Protein AF-A0A956THS0-F1 (afdb_monomer_lite)

Structure (mmCIF, N/CA/C/O backbone):
data_AF-A0A956THS0-F1
#
_entry.id   AF-A0A956THS0-F1
#
loop_
_atom_site.group_PDB
_atom_site.id
_atom_site.type_symbol
_atom_site.label_atom_id
_atom_site.label_alt_id
_atom_site.label_comp_id
_atom_site.label_asym_id
_atom_site.label_entity_id
_atom_site.label_seq_id
_atom_site.pdbx_PDB_ins_code
_atom_site.Cartn_x
_atom_site.Cartn_y
_atom_site.Cartn_z
_atom_site.occupancy
_atom_site.B_iso_or_equiv
_atom_site.auth_seq_id
_atom_site.auth_comp_id
_atom_site.auth_asym_id
_atom_site.auth_atom_id
_atom_site.pdbx_PDB_model_num
ATOM 1 N N . MET A 1 1 ? -38.678 -2.124 29.553 1.00 53.03 1 MET A N 1
ATOM 2 C CA . MET A 1 1 ? -37.796 -3.167 30.125 1.00 53.03 1 MET A CA 1
ATOM 3 C C . MET A 1 1 ? -36.855 -3.812 29.093 1.00 53.03 1 MET A C 1
ATOM 5 O O . MET A 1 1 ? -36.252 -4.823 29.405 1.00 53.03 1 MET A O 1
ATOM 9 N N . THR A 1 2 ? -36.698 -3.293 27.867 1.00 60.59 2 THR A N 1
ATOM 10 C CA . THR A 1 2 ? -36.204 -4.141 26.756 1.00 60.59 2 THR A CA 1
ATOM 11 C C . THR A 1 2 ? -34.865 -3.748 26.123 1.00 60.59 2 THR A C 1
ATOM 13 O O . THR A 1 2 ? -34.366 -4.521 25.315 1.00 60.59 2 THR A O 1
ATOM 16 N N . LEU A 1 3 ? -34.236 -2.622 26.489 1.00 66.81 3 LEU A N 1
ATOM 17 C CA . LEU A 1 3 ? -32.937 -2.214 25.909 1.00 66.81 3 LEU A CA 1
ATOM 18 C C . LEU A 1 3 ? -31.812 -2.000 26.934 1.00 66.81 3 LEU A C 1
ATOM 20 O O . LEU A 1 3 ? -30.648 -2.023 26.550 1.00 66.81 3 LEU A O 1
ATOM 24 N N . GLU A 1 4 ? -32.118 -1.866 28.227 1.00 73.00 4 GLU A N 1
ATOM 25 C CA . GLU A 1 4 ? -31.088 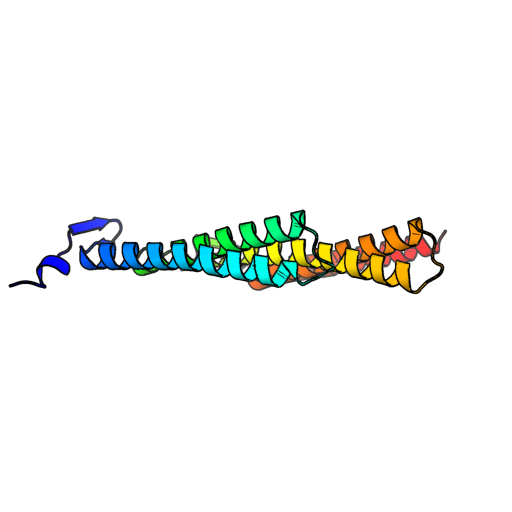-1.681 29.265 1.00 73.00 4 GLU A CA 1
ATOM 26 C C . GLU A 1 4 ? -30.170 -2.900 29.403 1.00 73.00 4 GLU A C 1
ATOM 28 O O . GLU A 1 4 ? -28.971 -2.740 29.604 1.00 73.00 4 GLU A O 1
ATOM 33 N N . PHE A 1 5 ? -30.697 -4.115 29.199 1.00 76.94 5 PHE A N 1
ATOM 34 C CA . PHE A 1 5 ? -29.898 -5.345 29.182 1.00 76.94 5 PHE A CA 1
ATOM 35 C C . PHE A 1 5 ? -28.764 -5.298 28.143 1.00 76.94 5 PHE A C 1
ATOM 37 O O . PHE A 1 5 ? -27.678 -5.804 28.398 1.00 76.94 5 PHE A O 1
ATOM 44 N N . LEU A 1 6 ? -28.975 -4.642 26.993 1.00 74.75 6 LEU A N 1
ATOM 45 C CA . LEU A 1 6 ? -27.965 -4.536 25.932 1.00 74.75 6 LEU A CA 1
ATOM 46 C C . LEU A 1 6 ? -26.797 -3.608 26.294 1.00 74.75 6 LEU A C 1
ATOM 48 O O . LEU A 1 6 ? -25.745 -3.692 25.662 1.00 74.75 6 LEU A O 1
ATOM 52 N N . GLN A 1 7 ? -26.975 -2.739 27.290 1.00 78.50 7 GLN A N 1
ATOM 53 C CA . GLN A 1 7 ? -25.941 -1.833 27.792 1.00 78.50 7 GLN A CA 1
ATOM 54 C C . GLN A 1 7 ? -25.286 -2.329 29.086 1.00 78.50 7 GLN A C 1
ATOM 56 O O . GLN A 1 7 ? -24.365 -1.683 29.579 1.00 78.50 7 GLN A O 1
ATOM 61 N N . GLN A 1 8 ? -25.719 -3.470 29.630 1.00 83.12 8 GLN A N 1
ATOM 62 C CA . GLN A 1 8 ? -25.083 -4.049 30.809 1.00 83.12 8 GLN A CA 1
ATOM 63 C C . GLN A 1 8 ? -23.661 -4.511 30.485 1.00 83.12 8 GLN A C 1
ATOM 65 O O . GLN A 1 8 ? -23.397 -5.088 29.429 1.00 83.12 8 GLN A O 1
ATOM 70 N N . GLU A 1 9 ? -22.736 -4.258 31.406 1.00 81.12 9 GLU A N 1
ATOM 71 C CA . GLU A 1 9 ? -21.365 -4.744 31.292 1.00 81.12 9 GLU A CA 1
ATOM 72 C C . GLU A 1 9 ? -21.353 -6.264 31.512 1.00 81.12 9 GLU A C 1
ATOM 74 O O . GLU A 1 9 ? -21.643 -6.742 32.606 1.00 81.12 9 GLU A O 1
ATOM 79 N N . LEU A 1 10 ? -21.031 -7.033 30.467 1.00 79.44 10 LEU A N 1
ATOM 80 C CA . LEU A 1 10 ? -20.908 -8.493 30.552 1.00 79.44 10 LEU A CA 1
ATOM 81 C C . LEU A 1 10 ? -19.550 -8.907 31.112 1.00 79.44 10 LEU A C 1
ATOM 83 O O . LEU A 1 10 ? -19.444 -9.835 31.909 1.00 79.44 10 LEU A O 1
ATOM 87 N N . LEU A 1 11 ? -18.494 -8.254 30.629 1.00 82.31 11 LEU A N 1
ATOM 88 C CA . LEU A 1 11 ? -17.114 -8.634 30.891 1.00 82.31 11 LEU A CA 1
ATOM 89 C C . LEU A 1 11 ? -16.246 -7.379 30.901 1.00 82.31 11 LEU A C 1
ATOM 91 O O . LEU A 1 11 ? -16.394 -6.514 30.040 1.00 82.31 11 LEU A O 1
ATOM 95 N N . LYS A 1 12 ? -15.309 -7.293 31.845 1.00 80.25 12 LYS A N 1
ATOM 96 C CA . LYS A 1 12 ? -14.339 -6.201 31.921 1.00 80.25 12 LYS A CA 1
ATOM 97 C C . LYS A 1 12 ? -12.933 -6.772 31.843 1.00 80.25 12 LYS A C 1
ATOM 99 O O . LYS A 1 12 ? -12.505 -7.484 32.747 1.00 80.25 12 LYS A O 1
ATOM 104 N N . VAL A 1 13 ? -12.214 -6.465 30.768 1.00 77.25 13 VAL A N 1
ATOM 105 C CA . VAL A 1 13 ? -10.829 -6.918 30.564 1.00 77.25 13 VAL A CA 1
ATOM 106 C C . VAL A 1 13 ? -9.968 -5.706 30.263 1.00 77.25 13 VAL A C 1
ATOM 108 O O . VAL A 1 13 ? -10.264 -4.937 29.355 1.00 77.25 13 VAL A O 1
ATOM 111 N N . GLY A 1 14 ? -8.913 -5.501 31.055 1.00 71.38 14 GLY A N 1
ATOM 112 C CA . GLY A 1 14 ? -7.957 -4.411 30.827 1.00 71.38 14 GLY A CA 1
ATOM 113 C C . GLY A 1 14 ? -8.565 -3.001 30.855 1.00 71.38 14 GLY A C 1
ATOM 114 O O . GLY A 1 14 ? -8.038 -2.106 30.206 1.00 71.38 14 GLY A O 1
ATOM 115 N N . GLY A 1 15 ? -9.681 -2.798 31.565 1.00 75.50 15 GLY A N 1
ATOM 116 C CA . GLY A 1 15 ? -10.391 -1.512 31.615 1.00 75.50 15 GLY A CA 1
ATOM 117 C C . GLY A 1 15 ? -11.398 -1.284 30.482 1.00 75.50 15 GLY A C 1
ATOM 118 O O . GLY A 1 15 ? -12.118 -0.292 30.528 1.00 75.50 15 GLY A O 1
ATOM 119 N N . VAL A 1 16 ? -11.502 -2.209 29.524 1.00 80.50 16 VAL A N 1
ATOM 120 C CA . VAL A 1 16 ? -12.521 -2.204 28.466 1.00 80.50 16 VAL A CA 1
ATOM 121 C C . VAL A 1 16 ? -13.735 -2.991 28.948 1.00 80.50 16 VAL A C 1
ATOM 123 O O . VAL A 1 16 ? -13.596 -4.157 29.332 1.00 80.50 16 VAL A O 1
ATOM 126 N N . SER A 1 17 ? -14.911 -2.361 28.960 1.00 81.62 17 SER A N 1
ATOM 127 C CA . SER A 1 17 ? -16.172 -3.042 29.243 1.00 81.62 17 SER A CA 1
ATOM 128 C C . SER A 1 17 ? -16.831 -3.517 27.953 1.00 81.62 17 SER A C 1
ATOM 130 O O . SER A 1 17 ? -17.141 -2.747 27.046 1.00 81.62 17 SER A O 1
ATOM 132 N N . PHE A 1 18 ? -17.043 -4.825 27.875 1.00 85.38 18 PHE A N 1
ATOM 133 C CA . PHE A 1 18 ? -17.756 -5.464 26.784 1.00 85.38 18 PHE A CA 1
ATOM 134 C C . PHE A 1 18 ? -19.241 -5.484 27.123 1.00 85.38 18 PHE A C 1
ATOM 136 O O . PHE A 1 18 ? -19.660 -6.100 28.104 1.00 85.38 18 PHE A O 1
ATOM 143 N N . THR A 1 19 ? -20.038 -4.815 26.297 1.00 89.75 19 THR A N 1
ATOM 144 C CA . THR A 1 19 ? -21.501 -4.843 26.366 1.00 89.75 19 THR A CA 1
ATOM 145 C C . THR A 1 19 ? -22.055 -5.763 25.271 1.00 89.75 19 THR A C 1
ATOM 147 O O . THR A 1 19 ? -21.418 -5.910 24.220 1.00 89.75 19 THR A O 1
ATOM 150 N N . PRO A 1 20 ? -23.238 -6.382 25.458 1.00 88.69 20 PRO A N 1
ATOM 151 C CA . PRO A 1 20 ? -23.872 -7.188 24.418 1.00 88.69 20 PRO A CA 1
ATOM 152 C C . PRO A 1 20 ? -24.078 -6.383 23.131 1.00 88.69 20 PRO A C 1
ATOM 154 O O . PRO A 1 20 ? -23.870 -6.901 22.035 1.00 88.69 20 PRO A O 1
ATOM 157 N N . LEU A 1 21 ? -24.429 -5.098 23.263 1.00 88.12 21 LEU A N 1
ATOM 158 C CA . LEU A 1 21 ? -24.554 -4.188 22.131 1.00 88.12 21 LEU A CA 1
ATOM 159 C C . LEU A 1 21 ? -23.220 -3.992 21.405 1.00 88.12 21 LEU A C 1
ATOM 161 O O . LEU A 1 21 ? -23.190 -4.112 20.187 1.00 88.12 21 LEU A O 1
ATOM 165 N N . GLY A 1 22 ? -22.129 -3.728 22.132 1.00 86.81 22 GLY A N 1
ATOM 166 C CA . GLY A 1 22 ? -20.799 -3.537 21.545 1.00 86.81 22 GLY A CA 1
ATOM 167 C C . GLY A 1 22 ? -20.291 -4.776 20.803 1.00 86.81 22 GLY A C 1
ATOM 168 O O . GLY A 1 22 ? -19.729 -4.672 19.716 1.00 86.81 22 GLY A O 1
ATOM 169 N N . LEU A 1 23 ? -20.549 -5.969 21.343 1.00 89.00 23 LEU A N 1
ATOM 170 C CA . LEU A 1 23 ? -20.221 -7.223 20.660 1.00 89.00 23 LEU A CA 1
ATOM 171 C C . LEU A 1 23 ? -21.061 -7.420 19.393 1.00 89.00 23 LEU A C 1
ATOM 173 O O . LEU A 1 23 ? -20.539 -7.852 18.366 1.00 89.00 23 LEU A O 1
ATOM 177 N N . LEU A 1 24 ? -22.349 -7.076 19.442 1.00 91.88 24 LEU A N 1
ATOM 178 C CA . LEU A 1 24 ? -23.237 -7.183 18.290 1.00 91.88 24 LEU A CA 1
ATOM 179 C C . LEU A 1 24 ? -22.857 -6.186 17.186 1.00 91.88 24 LEU A C 1
ATOM 181 O O . LEU A 1 24 ? -22.807 -6.569 16.018 1.00 91.88 24 LEU A O 1
ATOM 185 N N . THR A 1 25 ? -22.533 -4.936 17.530 1.00 90.00 25 THR A N 1
ATOM 186 C CA . THR A 1 25 ? -22.069 -3.939 16.551 1.00 90.00 25 THR A CA 1
ATOM 187 C C . THR A 1 25 ? -20.731 -4.333 15.933 1.00 90.00 25 THR A C 1
ATOM 189 O O . THR A 1 25 ? -20.566 -4.187 14.723 1.00 90.00 25 THR A O 1
ATOM 192 N N . ALA A 1 26 ? -19.807 -4.887 16.720 1.00 90.56 26 ALA A N 1
ATOM 193 C CA . ALA A 1 26 ? -18.536 -5.414 16.232 1.00 90.56 26 ALA A CA 1
ATOM 194 C C . ALA A 1 26 ? -18.716 -6.608 15.284 1.00 90.56 26 ALA A C 1
ATOM 196 O O . ALA A 1 26 ? -18.079 -6.680 14.233 1.00 90.56 26 ALA A O 1
ATOM 197 N N . LEU A 1 27 ? -19.622 -7.533 15.607 1.00 93.81 27 LEU A N 1
ATOM 198 C CA . LEU A 1 27 ? -19.918 -8.672 14.741 1.00 93.81 27 LEU A CA 1
ATOM 199 C C . LEU A 1 27 ? -20.524 -8.206 13.414 1.00 93.81 27 LEU A C 1
ATOM 201 O O . LEU A 1 27 ? -20.070 -8.620 12.348 1.00 93.81 27 LEU A O 1
ATOM 205 N N . VAL A 1 28 ? -21.513 -7.310 13.462 1.00 95.25 28 VAL A N 1
ATOM 206 C CA . VAL A 1 28 ? -22.143 -6.758 12.255 1.00 95.25 28 VAL A CA 1
ATOM 207 C C . VAL A 1 28 ? -21.128 -5.981 11.416 1.00 95.25 28 VAL A C 1
ATOM 209 O O . VAL A 1 28 ? -21.067 -6.188 10.205 1.00 95.25 28 VAL A O 1
ATOM 212 N N . SER A 1 29 ? -20.295 -5.135 12.027 1.00 92.31 29 SER A N 1
ATOM 213 C CA . SER A 1 29 ? -19.266 -4.383 11.302 1.00 92.31 29 SER A CA 1
ATOM 214 C C . SER A 1 29 ? -18.227 -5.307 10.668 1.00 92.31 29 SER A C 1
ATOM 216 O O . SER A 1 29 ? -17.866 -5.101 9.512 1.00 92.31 29 SER A O 1
ATOM 218 N N . PHE A 1 30 ? -17.817 -6.377 11.353 1.00 95.12 30 PHE A N 1
ATOM 219 C CA . PHE A 1 30 ? -16.907 -7.377 10.800 1.00 95.12 30 PHE A CA 1
ATOM 220 C C . PHE A 1 30 ? -17.518 -8.112 9.600 1.00 95.12 30 PHE A C 1
ATOM 222 O O . PHE A 1 30 ? -16.862 -8.261 8.569 1.00 95.12 30 PHE A O 1
ATOM 229 N N . VAL A 1 31 ? -18.789 -8.519 9.686 1.00 96.75 31 VAL A N 1
ATOM 230 C CA . VAL A 1 31 ? -19.507 -9.137 8.559 1.00 96.75 31 VAL A CA 1
ATOM 231 C C . VAL A 1 31 ? -19.618 -8.163 7.383 1.00 96.75 31 VAL A C 1
ATOM 233 O O . VAL A 1 31 ? -19.377 -8.554 6.240 1.00 96.75 31 VAL A O 1
ATOM 236 N N . LEU A 1 32 ? -19.921 -6.888 7.640 1.00 96.62 32 LEU A N 1
ATOM 237 C CA . LEU A 1 32 ? -19.973 -5.857 6.602 1.00 96.62 32 LEU A CA 1
ATOM 238 C C . LEU A 1 32 ? -18.609 -5.640 5.944 1.00 96.62 32 LEU A C 1
ATOM 240 O O . LEU A 1 32 ? -18.536 -5.615 4.719 1.00 96.62 32 LEU A O 1
ATOM 244 N N . VAL A 1 33 ? -17.532 -5.549 6.728 1.00 96.94 33 VAL A N 1
ATOM 245 C CA . VAL A 1 33 ? -16.151 -5.475 6.228 1.00 96.94 33 VAL A CA 1
ATOM 246 C C . VAL A 1 33 ? -15.827 -6.692 5.371 1.00 96.94 33 VAL A C 1
ATOM 248 O O . VAL A 1 33 ? -15.259 -6.542 4.294 1.00 96.94 33 VAL A O 1
ATOM 251 N N . PHE A 1 34 ? -16.199 -7.893 5.811 1.00 97.31 34 PHE A N 1
ATOM 252 C CA . PHE A 1 34 ? -15.944 -9.130 5.080 1.00 97.31 34 PHE A CA 1
ATOM 253 C C . PHE A 1 34 ? -16.659 -9.143 3.723 1.00 97.31 34 PHE A C 1
ATOM 255 O O . PHE A 1 34 ? -16.039 -9.392 2.686 1.00 97.31 34 PHE A O 1
ATOM 262 N N . VAL A 1 35 ? -17.951 -8.806 3.703 1.00 97.62 35 VAL A N 1
ATOM 263 C CA . VAL A 1 35 ? -18.730 -8.697 2.462 1.00 97.62 35 VAL A CA 1
ATOM 264 C C . VAL A 1 35 ? -18.161 -7.598 1.564 1.00 97.62 35 VAL A C 1
ATOM 266 O O . VAL A 1 35 ? -17.971 -7.818 0.367 1.00 97.62 35 VAL A O 1
ATOM 269 N N . PHE A 1 36 ? -17.829 -6.439 2.132 1.00 97.31 36 PHE A N 1
ATOM 270 C CA . PHE A 1 36 ? -17.218 -5.328 1.413 1.00 97.31 36 PHE A CA 1
ATOM 271 C C . PHE A 1 36 ? -15.870 -5.723 0.797 1.00 97.31 36 PHE A C 1
ATOM 273 O O . PHE A 1 36 ? -15.648 -5.469 -0.384 1.00 97.31 36 PHE A O 1
ATOM 280 N N . ALA A 1 37 ? -15.012 -6.432 1.535 1.00 96.31 37 ALA A N 1
ATOM 281 C CA . ALA A 1 37 ? -13.737 -6.943 1.04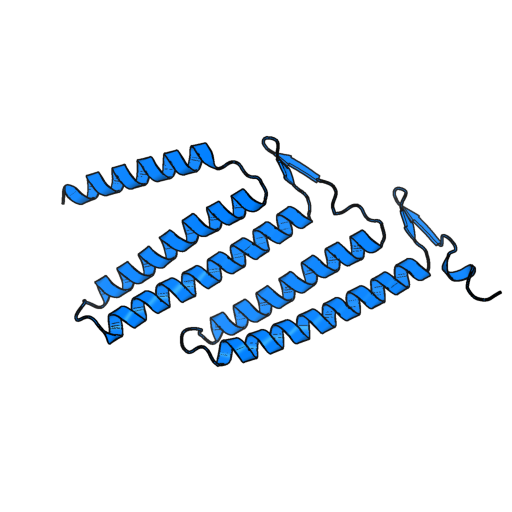1 1.00 96.31 37 ALA A CA 1
ATOM 282 C C . ALA A 1 37 ? -13.933 -7.868 -0.167 1.00 96.31 37 ALA A C 1
ATOM 284 O O . ALA A 1 37 ? -13.224 -7.733 -1.167 1.00 96.31 37 ALA A O 1
ATOM 285 N N . ILE A 1 38 ? -14.923 -8.769 -0.120 1.00 96.25 38 ILE A N 1
ATOM 286 C CA . ILE A 1 38 ? -15.271 -9.640 -1.253 1.00 96.25 38 ILE A CA 1
ATOM 287 C C . ILE A 1 38 ? -15.739 -8.810 -2.450 1.00 96.25 38 ILE A C 1
ATOM 289 O O . ILE A 1 38 ? -15.278 -9.037 -3.571 1.00 96.25 38 ILE A O 1
ATOM 293 N N . LEU A 1 39 ? -16.653 -7.861 -2.234 1.00 96.81 39 LEU A N 1
ATOM 294 C CA . LEU A 1 39 ? -17.212 -7.030 -3.300 1.00 96.81 39 LEU A CA 1
ATOM 295 C C . LEU A 1 39 ? -16.127 -6.196 -3.977 1.00 96.81 39 LEU A C 1
ATOM 297 O O . LEU A 1 39 ? -15.981 -6.274 -5.196 1.00 96.81 39 LEU A O 1
ATOM 301 N N . VAL A 1 40 ? -15.326 -5.465 -3.202 1.00 97.19 40 VAL A N 1
ATOM 302 C CA . VAL A 1 40 ? -14.239 -4.629 -3.722 1.00 97.19 40 VAL A CA 1
ATOM 303 C C . VAL A 1 40 ? -13.225 -5.476 -4.475 1.00 97.19 40 VAL A C 1
ATOM 305 O O . VAL A 1 40 ? -12.890 -5.145 -5.607 1.00 97.19 40 VAL A O 1
ATOM 308 N N . SER A 1 41 ? -12.795 -6.608 -3.916 1.00 93.31 41 SER A N 1
ATOM 309 C CA . SER A 1 41 ? -11.805 -7.471 -4.572 1.00 93.31 41 SER A CA 1
ATOM 310 C C . SER A 1 41 ? -12.332 -8.056 -5.884 1.00 93.31 41 SER A C 1
ATOM 312 O O . SER A 1 41 ? -11.595 -8.155 -6.862 1.00 93.31 41 SER A O 1
ATOM 314 N N . ARG A 1 42 ? -13.629 -8.386 -5.954 1.00 92.88 42 ARG A N 1
ATOM 315 C CA . ARG A 1 42 ? -14.277 -8.836 -7.197 1.00 92.88 42 ARG A CA 1
ATOM 316 C C . ARG A 1 42 ? -14.411 -7.717 -8.225 1.00 92.88 42 ARG A C 1
ATOM 318 O O . ARG A 1 42 ? -14.178 -7.955 -9.408 1.00 92.88 42 ARG A O 1
ATOM 325 N N . LEU A 1 43 ? -14.803 -6.516 -7.805 1.00 94.56 43 LEU A N 1
ATOM 326 C CA . LEU A 1 43 ? -14.906 -5.355 -8.693 1.00 94.56 43 LEU A CA 1
ATOM 327 C C . LEU A 1 43 ? -13.534 -4.960 -9.238 1.00 94.56 43 LEU A C 1
ATOM 329 O O . LEU A 1 43 ? -13.396 -4.714 -10.433 1.00 94.56 43 LEU A O 1
ATOM 333 N N . LEU A 1 44 ? -12.515 -4.988 -8.384 1.00 94.06 44 LEU A N 1
ATOM 334 C CA . LEU A 1 44 ? -11.133 -4.724 -8.743 1.00 94.06 44 LEU A CA 1
ATOM 335 C C . LEU A 1 44 ? -10.605 -5.769 -9.734 1.00 94.06 44 LEU A C 1
ATOM 337 O O . LEU A 1 44 ? -10.071 -5.388 -10.772 1.00 94.06 44 LEU A O 1
ATOM 341 N N . ALA A 1 45 ? -10.853 -7.064 -9.506 1.00 92.56 45 ALA A N 1
ATOM 342 C CA . ALA A 1 45 ? -10.512 -8.116 -10.467 1.00 92.56 45 ALA A CA 1
ATOM 343 C C . ALA A 1 45 ? -11.149 -7.873 -11.848 1.00 92.56 45 ALA A C 1
ATOM 345 O O . ALA A 1 45 ? -10.484 -8.011 -12.873 1.00 92.56 45 ALA A O 1
ATOM 346 N N . ARG A 1 46 ? -12.428 -7.472 -11.877 1.00 91.81 46 ARG A N 1
ATOM 347 C CA . ARG A 1 46 ? -13.164 -7.150 -13.114 1.00 91.81 46 ARG A CA 1
ATOM 348 C C . ARG A 1 46 ? -12.671 -5.876 -13.801 1.00 91.81 46 ARG A C 1
ATOM 350 O O . ARG A 1 46 ? -12.744 -5.774 -15.021 1.00 91.81 46 ARG A O 1
ATOM 357 N N . GLY A 1 47 ? -12.222 -4.885 -13.037 1.00 91.06 47 GLY A N 1
ATOM 358 C CA . GLY A 1 47 ? -11.608 -3.677 -13.584 1.00 91.06 47 GLY A CA 1
ATOM 359 C C . GLY A 1 47 ? -10.257 -3.998 -14.218 1.00 91.06 47 GLY A C 1
ATOM 360 O O . GLY A 1 47 ? -10.020 -3.672 -15.379 1.00 91.06 47 GLY A O 1
ATOM 361 N N . LEU A 1 48 ? -9.414 -4.723 -13.483 1.00 91.56 48 LEU A N 1
ATOM 362 C CA . LEU A 1 48 ? -8.082 -5.130 -13.924 1.00 91.56 48 LEU A CA 1
ATOM 363 C C . LEU A 1 48 ? -8.111 -6.084 -15.118 1.00 91.56 48 LEU A C 1
ATOM 365 O O . LEU A 1 48 ? -7.215 -6.020 -15.948 1.00 91.56 48 LEU A O 1
ATOM 369 N N . SER A 1 49 ? -9.145 -6.918 -15.271 1.00 91.38 49 SER A N 1
ATOM 370 C CA . SER A 1 49 ? -9.274 -7.775 -16.459 1.00 91.38 49 SER A CA 1
ATOM 371 C C . SER A 1 49 ? -9.446 -6.992 -17.764 1.00 91.38 49 SER A C 1
ATOM 373 O O . SER A 1 49 ? -9.282 -7.570 -18.831 1.00 91.38 49 SER A O 1
ATOM 375 N N . LYS A 1 50 ? -9.785 -5.697 -17.705 1.00 91.50 50 LYS A N 1
ATOM 376 C CA . LYS A 1 50 ? -9.856 -4.821 -18.886 1.00 91.50 50 LYS A CA 1
ATOM 377 C C . LYS A 1 50 ? -8.515 -4.159 -19.223 1.00 91.50 50 LYS A C 1
ATOM 379 O O . LYS A 1 50 ? -8.417 -3.487 -20.245 1.00 91.50 50 LYS A O 1
ATOM 384 N N . VAL A 1 51 ? -7.497 -4.313 -18.375 1.00 89.25 51 VAL A N 1
ATOM 385 C CA . VAL A 1 51 ? -6.191 -3.669 -18.537 1.00 89.25 51 VAL A CA 1
ATOM 386 C C . VAL A 1 51 ? -5.220 -4.657 -19.180 1.00 89.25 51 VAL A C 1
ATOM 388 O O . VAL A 1 51 ? -4.759 -5.585 -18.528 1.00 89.25 51 VAL A O 1
ATOM 391 N N . ALA A 1 52 ? -4.868 -4.431 -20.448 1.00 87.25 52 ALA A N 1
ATOM 392 C CA . ALA A 1 52 ? -4.035 -5.350 -21.238 1.00 87.25 52 ALA A CA 1
ATOM 393 C C . ALA A 1 52 ? -2.619 -5.591 -20.672 1.00 87.25 52 ALA A C 1
ATOM 395 O O . ALA A 1 52 ? -1.990 -6.591 -20.996 1.00 87.25 52 ALA A O 1
ATOM 396 N N . ILE A 1 53 ? -2.108 -4.674 -19.845 1.00 86.50 53 ILE A N 1
ATOM 397 C CA . ILE A 1 53 ? -0.760 -4.756 -19.256 1.00 86.50 53 ILE A CA 1
ATOM 398 C C . ILE A 1 53 ? -0.731 -5.705 -18.041 1.00 86.50 53 ILE A C 1
ATOM 400 O O . ILE A 1 53 ? 0.333 -6.209 -17.681 1.00 86.50 53 ILE A O 1
ATOM 404 N N . VAL A 1 54 ? -1.887 -5.950 -17.411 1.00 90.62 54 VAL A N 1
ATOM 405 C CA . VAL A 1 54 ? -1.994 -6.723 -16.168 1.00 90.62 54 VAL A CA 1
ATOM 406 C C . VAL A 1 54 ? -2.203 -8.197 -16.495 1.00 90.62 54 VAL A C 1
ATOM 408 O O . VAL A 1 54 ? -3.231 -8.584 -17.052 1.00 90.62 54 VAL A O 1
ATOM 411 N N . GLU A 1 55 ? -1.241 -9.029 -16.110 1.00 91.00 55 GLU A N 1
ATOM 412 C CA . GLU A 1 55 ? -1.310 -10.477 -16.315 1.00 91.00 55 GLU A CA 1
ATOM 413 C C . GLU A 1 55 ? -2.343 -11.134 -15.391 1.00 91.00 55 GLU A C 1
ATOM 415 O O . GLU A 1 55 ? -2.714 -10.605 -14.340 1.00 91.00 55 GLU A O 1
ATOM 420 N N . GLU A 1 56 ? -2.800 -12.338 -15.740 1.00 89.12 56 GLU A N 1
ATOM 421 C CA . GLU A 1 56 ? -3.778 -13.060 -14.917 1.00 89.12 56 GLU A CA 1
ATOM 422 C C . GLU A 1 56 ? -3.258 -13.365 -13.508 1.00 89.12 56 GLU A C 1
ATOM 424 O O . GLU A 1 56 ? -3.999 -13.224 -12.529 1.00 89.12 56 GLU A O 1
ATOM 429 N N . GLY A 1 57 ? -1.973 -13.723 -13.403 1.00 88.00 57 GLY A N 1
ATOM 430 C CA . GLY A 1 57 ? -1.297 -13.948 -12.126 1.00 88.00 57 GLY A CA 1
ATOM 431 C C . GLY A 1 57 ? -1.240 -12.682 -11.270 1.00 88.00 57 GLY A C 1
ATOM 432 O O . GLY A 1 57 ? -1.527 -12.731 -10.073 1.00 88.00 57 GLY A O 1
ATOM 433 N N . GLU A 1 58 ? -0.963 -11.529 -11.883 1.00 89.88 58 GLU A N 1
ATOM 434 C CA . GLU A 1 58 ? -0.953 -10.235 -11.196 1.00 89.88 58 GLU A CA 1
ATOM 435 C C . GLU A 1 58 ? -2.351 -9.830 -10.761 1.00 89.88 58 GLU A C 1
ATOM 437 O O . GLU A 1 58 ? -2.556 -9.481 -9.606 1.00 89.88 58 GLU A O 1
ATOM 442 N N . ARG A 1 59 ? -3.350 -9.948 -11.637 1.00 92.56 59 ARG A N 1
ATOM 443 C CA . ARG A 1 59 ? -4.750 -9.672 -11.297 1.00 92.56 59 ARG A CA 1
ATOM 444 C C . ARG A 1 59 ? -5.190 -10.474 -10.074 1.00 92.56 59 ARG A C 1
ATOM 446 O O . ARG A 1 59 ? -5.841 -9.929 -9.179 1.00 92.56 59 ARG A O 1
ATOM 453 N N . TYR A 1 60 ? -4.829 -11.755 -10.023 1.00 91.62 60 TYR A N 1
ATOM 454 C CA . TYR A 1 60 ? -5.112 -12.614 -8.880 1.00 91.62 60 TYR A CA 1
ATOM 455 C C . TYR A 1 60 ? -4.390 -12.157 -7.611 1.00 91.62 60 TYR A C 1
ATOM 457 O O . TYR A 1 60 ? -5.019 -12.044 -6.555 1.00 91.62 60 TYR A O 1
ATOM 465 N N . ALA A 1 61 ? -3.096 -11.850 -7.722 1.00 92.06 61 ALA A N 1
ATOM 466 C CA . ALA A 1 61 ? -2.296 -11.336 -6.620 1.00 92.06 61 ALA A CA 1
ATOM 467 C C . ALA A 1 61 ? -2.878 -10.025 -6.073 1.00 92.06 61 ALA A C 1
ATOM 469 O O . ALA A 1 61 ? -3.126 -9.934 -4.875 1.00 92.06 61 ALA A O 1
ATOM 470 N N . ILE A 1 62 ? -3.197 -9.053 -6.932 1.00 93.88 62 ILE A N 1
ATOM 471 C CA . ILE A 1 62 ? -3.759 -7.757 -6.530 1.00 93.88 62 ILE A CA 1
ATOM 472 C C . ILE A 1 62 ? -5.116 -7.946 -5.857 1.00 93.88 62 ILE A C 1
ATOM 474 O O . ILE A 1 62 ? -5.370 -7.350 -4.817 1.00 93.88 62 ILE A O 1
ATOM 478 N N . SER A 1 63 ? -5.973 -8.810 -6.401 1.00 94.19 63 SER A N 1
ATOM 479 C CA . SER A 1 63 ? -7.292 -9.073 -5.815 1.00 94.19 63 SER A CA 1
ATOM 480 C C . SER A 1 63 ? -7.179 -9.716 -4.429 1.00 94.19 63 SER A C 1
ATOM 482 O O . SER A 1 63 ? -7.896 -9.325 -3.512 1.00 94.19 63 SER A O 1
ATOM 484 N N . ARG A 1 64 ? -6.257 -10.672 -4.246 1.00 94.38 64 ARG A N 1
ATOM 485 C CA . ARG A 1 64 ? -5.977 -11.283 -2.936 1.00 94.38 64 ARG A CA 1
ATOM 486 C C . ARG A 1 64 ? -5.371 -10.286 -1.955 1.00 94.38 64 ARG A C 1
ATOM 488 O O . ARG A 1 64 ? -5.801 -10.233 -0.810 1.00 94.38 64 ARG A O 1
ATOM 495 N N . ILE A 1 65 ? -4.397 -9.495 -2.397 1.00 94.56 65 ILE A N 1
ATOM 496 C CA . ILE A 1 65 ? -3.770 -8.450 -1.583 1.00 94.56 65 ILE A CA 1
ATOM 497 C C . ILE A 1 65 ? -4.837 -7.454 -1.125 1.00 94.56 65 ILE A C 1
ATOM 499 O O . ILE A 1 65 ? -4.961 -7.219 0.071 1.00 94.56 65 ILE A O 1
ATOM 503 N N . ALA A 1 66 ? -5.661 -6.936 -2.039 1.00 95.12 66 ALA A N 1
ATOM 504 C CA . ALA A 1 66 ? -6.747 -6.016 -1.713 1.00 95.12 66 ALA A CA 1
ATOM 505 C C . ALA A 1 66 ? -7.722 -6.623 -0.693 1.00 95.12 66 ALA A C 1
ATOM 507 O O . ALA A 1 66 ? -8.061 -5.968 0.290 1.00 95.12 66 ALA A O 1
ATOM 508 N N . TYR A 1 67 ? -8.109 -7.889 -0.875 1.00 96.12 67 TYR A N 1
ATOM 509 C CA . TYR A 1 67 ? -8.964 -8.607 0.068 1.00 96.12 67 TYR A CA 1
ATOM 510 C C . TYR A 1 67 ? -8.366 -8.646 1.480 1.00 96.12 67 TYR A C 1
ATOM 512 O O . TYR A 1 67 ? -9.027 -8.253 2.442 1.00 96.12 67 TYR A O 1
ATOM 520 N N . TYR A 1 68 ? -7.108 -9.079 1.612 1.00 95.75 68 TYR A N 1
ATOM 521 C CA . TYR A 1 68 ? -6.446 -9.174 2.914 1.00 95.75 68 TYR A CA 1
ATOM 522 C C . TYR A 1 68 ? -6.182 -7.805 3.544 1.00 95.75 68 TYR A C 1
ATOM 524 O O . TYR A 1 68 ? -6.295 -7.677 4.760 1.00 95.75 68 TYR A O 1
ATOM 532 N N . LEU A 1 69 ? -5.892 -6.777 2.741 1.00 95.38 69 LEU A N 1
ATOM 533 C CA . LEU A 1 69 ? -5.734 -5.410 3.232 1.00 95.38 69 LEU A CA 1
ATOM 534 C C . LEU A 1 69 ? -7.053 -4.859 3.785 1.00 95.38 69 LEU A C 1
ATOM 536 O O . LEU A 1 69 ? -7.089 -4.341 4.894 1.00 95.38 69 LEU A O 1
ATOM 540 N N . ILE A 1 70 ? -8.164 -5.018 3.069 1.00 96.00 70 ILE A N 1
ATOM 541 C CA . ILE A 1 70 ? -9.465 -4.554 3.571 1.00 96.00 70 ILE A CA 1
ATOM 542 C C . ILE A 1 70 ? -9.844 -5.312 4.846 1.00 96.00 70 ILE A C 1
ATOM 544 O O . ILE A 1 70 ? -10.312 -4.698 5.804 1.00 96.00 70 ILE A O 1
ATOM 548 N N . LEU A 1 71 ? -9.598 -6.625 4.890 1.00 95.81 71 LEU A N 1
ATOM 549 C CA . LEU A 1 71 ? -9.850 -7.417 6.090 1.00 95.81 71 LEU A CA 1
ATOM 550 C C . LEU A 1 71 ? -8.992 -6.986 7.276 1.00 95.81 71 LEU A C 1
ATOM 552 O O . LEU A 1 71 ? -9.536 -6.862 8.367 1.00 95.81 71 LEU A O 1
ATOM 556 N N . ILE A 1 72 ? -7.687 -6.756 7.096 1.00 95.38 72 ILE A N 1
ATOM 557 C CA . ILE A 1 72 ? -6.825 -6.370 8.219 1.00 95.38 72 ILE A CA 1
ATOM 558 C C . ILE A 1 72 ? -7.213 -4.986 8.742 1.00 95.38 72 ILE A C 1
ATOM 560 O O . ILE A 1 72 ? -7.409 -4.837 9.943 1.00 95.38 72 ILE A O 1
ATOM 564 N N . PHE A 1 73 ? -7.438 -4.003 7.863 1.00 95.00 73 PHE A N 1
ATOM 565 C CA . PHE A 1 73 ? -7.874 -2.666 8.274 1.00 95.00 73 PHE A CA 1
ATOM 566 C C . PHE A 1 73 ? -9.239 -2.693 8.959 1.00 95.00 73 PHE A C 1
ATOM 568 O O . PHE A 1 73 ? -9.413 -2.079 10.010 1.00 95.00 73 PHE A O 1
ATOM 575 N N . GLY A 1 74 ? -10.204 -3.423 8.401 1.00 94.19 74 GLY A N 1
ATOM 576 C CA . GLY A 1 74 ? -11.531 -3.513 8.995 1.00 94.19 74 GLY A CA 1
ATOM 577 C C . GLY A 1 74 ? -11.559 -4.328 10.291 1.00 94.19 74 GLY A C 1
ATOM 578 O O . GLY A 1 74 ? -12.313 -3.985 11.196 1.00 94.19 74 GLY A O 1
ATOM 579 N N . ALA A 1 75 ? -10.702 -5.344 10.441 1.00 93.50 75 ALA A N 1
ATOM 580 C CA . ALA A 1 75 ? -10.525 -6.051 11.708 1.00 93.50 75 ALA A CA 1
ATOM 581 C C . ALA A 1 75 ? -9.916 -5.137 12.782 1.00 93.50 75 ALA A C 1
ATOM 583 O O . ALA A 1 75 ? -10.431 -5.092 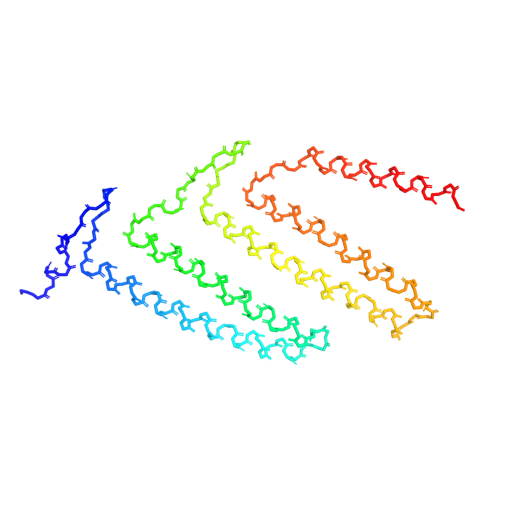13.897 1.00 93.50 75 ALA A O 1
ATOM 584 N N . LEU A 1 76 ? -8.876 -4.363 12.445 1.00 93.44 76 LEU A N 1
ATOM 585 C CA . LEU A 1 76 ? -8.287 -3.378 13.359 1.00 93.44 76 LEU A CA 1
ATOM 586 C C . LEU A 1 76 ? -9.319 -2.318 13.776 1.00 93.44 76 LEU A C 1
ATOM 588 O O . LEU A 1 76 ? -9.443 -2.034 14.965 1.00 93.44 76 LEU A O 1
ATOM 592 N N . ALA A 1 77 ? -10.112 -1.803 12.832 1.00 92.06 77 ALA A N 1
ATOM 593 C CA . ALA A 1 77 ? -11.183 -0.846 13.114 1.00 92.06 77 ALA A CA 1
ATOM 594 C C . ALA A 1 77 ? -12.304 -1.445 13.985 1.00 92.06 77 ALA A C 1
ATOM 596 O O . ALA A 1 77 ? -12.831 -0.774 14.869 1.00 92.06 77 ALA A O 1
ATOM 597 N N . CYS A 1 78 ? -12.661 -2.715 13.769 1.00 92.00 78 CYS A N 1
ATOM 598 C CA . CYS A 1 78 ? -13.655 -3.420 14.580 1.00 92.00 78 CYS A CA 1
ATOM 599 C C . CYS A 1 78 ? -13.182 -3.584 16.032 1.00 92.00 78 CYS A C 1
ATOM 601 O O . CYS A 1 78 ? -13.924 -3.297 16.970 1.00 92.00 78 CYS A O 1
ATOM 603 N N . LEU A 1 79 ? -11.922 -3.977 16.223 1.00 90.62 79 LEU A N 1
ATOM 604 C CA . LEU A 1 79 ? -11.323 -4.096 17.549 1.00 90.62 79 LEU A CA 1
ATOM 605 C C . LEU A 1 79 ? -11.186 -2.730 18.249 1.00 90.62 79 LEU A C 1
ATOM 607 O O . LEU A 1 79 ? -11.443 -2.634 19.448 1.00 90.62 79 LEU A O 1
ATOM 611 N N . GLU A 1 80 ? -10.846 -1.666 17.518 1.00 89.69 80 GLU A N 1
ATOM 612 C CA . GLU A 1 80 ? -10.845 -0.302 18.062 1.00 89.69 80 GLU A CA 1
ATOM 613 C C . GLU A 1 80 ? -12.254 0.156 18.469 1.00 89.69 80 GLU A C 1
ATOM 615 O O . GLU A 1 80 ? -12.430 0.716 19.550 1.00 89.69 80 GLU A O 1
ATOM 620 N N . GLY A 1 81 ? -13.274 -0.171 17.670 1.00 86.50 81 GLY A N 1
ATOM 621 C CA . GLY A 1 81 ? -14.682 0.071 18.001 1.00 86.50 81 GLY A CA 1
ATOM 622 C C . GLY A 1 81 ? -15.173 -0.685 19.243 1.00 86.50 81 GLY A C 1
ATOM 623 O O . GLY A 1 81 ? -16.087 -0.214 19.917 1.00 86.50 81 GLY A O 1
ATOM 624 N N . LEU A 1 82 ? -14.542 -1.812 19.591 1.00 87.00 82 LEU A N 1
ATOM 625 C CA . LEU A 1 82 ? -14.760 -2.530 20.856 1.00 87.00 82 LEU A CA 1
ATOM 626 C C . LEU A 1 82 ? -14.073 -1.866 22.061 1.00 87.00 82 LEU A C 1
ATOM 628 O O . LEU A 1 82 ? -14.213 -2.349 23.180 1.00 87.00 82 LEU A O 1
ATOM 632 N N . GLY A 1 83 ? -13.322 -0.782 21.854 1.00 84.12 83 GLY A N 1
ATOM 633 C CA . GLY A 1 83 ? -12.562 -0.093 22.895 1.00 84.12 83 GLY A CA 1
ATOM 634 C C . GLY A 1 83 ? -11.156 -0.656 23.118 1.00 84.12 83 GLY A C 1
ATOM 635 O O . GLY A 1 83 ? -10.453 -0.198 24.020 1.00 84.12 83 GLY A O 1
ATOM 636 N N . ILE A 1 84 ? -10.705 -1.620 22.305 1.00 85.19 84 ILE A N 1
ATOM 637 C CA . ILE A 1 84 ? -9.329 -2.125 22.364 1.00 85.19 84 ILE A CA 1
ATOM 638 C C . ILE A 1 84 ? -8.421 -1.084 21.707 1.00 85.19 84 ILE A C 1
ATOM 640 O O . ILE A 1 84 ? -8.539 -0.792 20.520 1.00 85.19 84 ILE A O 1
ATOM 644 N N . ALA A 1 85 ? -7.495 -0.518 22.478 1.00 80.94 85 ALA A N 1
ATOM 645 C CA . ALA A 1 85 ? -6.693 0.635 22.071 1.00 80.94 85 ALA A CA 1
ATOM 646 C C . ALA A 1 85 ? -5.561 0.294 21.074 1.00 80.94 85 ALA A C 1
ATOM 648 O O . ALA A 1 85 ? -4.380 0.460 21.370 1.00 80.94 85 ALA A O 1
ATOM 649 N N . ILE A 1 86 ? -5.926 -0.157 19.876 1.00 82.12 86 ILE A N 1
ATOM 650 C CA . ILE A 1 86 ? -5.026 -0.550 18.777 1.00 82.12 86 ILE A CA 1
ATOM 651 C C . ILE A 1 86 ? -4.369 0.653 18.099 1.00 82.12 86 ILE A C 1
ATOM 653 O O . ILE A 1 86 ? -3.246 0.552 17.601 1.00 82.12 86 ILE A O 1
ATOM 657 N N . GLY A 1 87 ? -5.050 1.802 18.103 1.00 77.62 87 GLY A N 1
ATOM 658 C CA . GLY A 1 87 ? -4.517 3.064 17.591 1.00 77.62 87 GLY A CA 1
ATOM 659 C C . GLY A 1 87 ? -3.380 3.641 18.435 1.00 77.62 87 GLY A C 1
ATOM 660 O O . GLY A 1 87 ? -2.661 4.525 17.968 1.00 77.62 87 GLY A O 1
ATOM 661 N N . ARG A 1 88 ? -3.169 3.140 19.662 1.00 80.69 88 ARG A N 1
ATOM 662 C CA . ARG A 1 88 ? -2.058 3.597 20.499 1.00 80.69 88 ARG A CA 1
ATOM 663 C C . ARG A 1 88 ? -0.730 3.076 19.947 1.00 80.69 88 ARG A C 1
ATOM 665 O O . ARG A 1 88 ? -0.653 1.928 19.506 1.00 80.69 88 ARG A O 1
ATOM 672 N N . PRO A 1 89 ? 0.327 3.900 19.972 1.00 79.88 89 PRO A N 1
ATOM 673 C CA . PRO A 1 89 ? 1.635 3.440 19.554 1.00 79.88 89 PRO A CA 1
ATOM 674 C C . PRO A 1 89 ? 2.118 2.333 20.485 1.00 79.88 89 PRO A C 1
ATOM 676 O O . PRO A 1 89 ? 2.122 2.496 21.704 1.00 79.88 89 PRO A O 1
ATOM 679 N N . PHE A 1 90 ? 2.511 1.206 19.896 1.00 78.50 90 PHE A N 1
ATOM 680 C CA . PHE A 1 90 ? 3.087 0.085 20.634 1.00 78.50 90 PHE A CA 1
ATOM 681 C C . PHE A 1 90 ? 4.606 0.225 20.760 1.00 78.50 90 PHE A C 1
ATOM 683 O O . PHE A 1 90 ? 5.207 -0.379 21.646 1.00 78.50 90 PHE A O 1
ATOM 690 N N . LEU A 1 91 ? 5.234 1.005 19.873 1.00 78.88 91 LEU A N 1
ATOM 691 C CA . LEU A 1 91 ? 6.680 1.145 19.819 1.00 78.88 91 LEU A CA 1
ATOM 692 C C . LEU A 1 91 ? 7.083 2.519 19.282 1.00 78.88 91 LEU A C 1
ATOM 694 O O . LEU A 1 91 ? 6.557 2.984 18.275 1.00 78.88 91 LEU A O 1
ATOM 698 N N . THR A 1 92 ? 8.029 3.170 19.952 1.00 79.38 92 THR A N 1
ATOM 699 C CA . THR A 1 92 ? 8.599 4.452 19.524 1.00 79.38 92 THR A CA 1
ATOM 700 C C . THR A 1 92 ? 10.023 4.230 19.019 1.00 79.38 92 THR A C 1
ATOM 702 O O . THR A 1 92 ? 10.902 3.880 19.805 1.00 79.38 92 THR A O 1
ATOM 705 N N . LEU A 1 93 ? 10.267 4.429 17.724 1.00 73.00 93 LEU A N 1
ATOM 706 C CA . LEU A 1 93 ? 11.587 4.298 17.089 1.00 73.00 93 LEU A CA 1
ATOM 707 C C . LEU A 1 93 ? 12.022 5.656 16.545 1.00 73.00 93 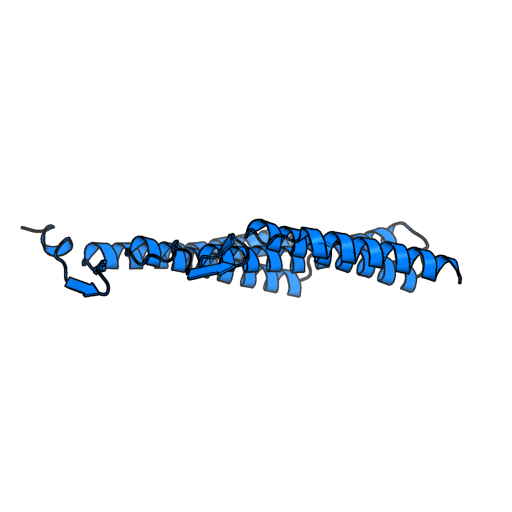LEU A C 1
ATOM 709 O O . LEU A 1 93 ? 11.325 6.230 15.716 1.00 73.00 93 LEU A O 1
ATOM 713 N N . GLY A 1 94 ? 13.169 6.175 16.994 1.00 68.19 94 GLY A N 1
ATOM 714 C CA . GLY A 1 94 ? 13.756 7.397 16.425 1.00 68.19 94 GLY A CA 1
ATOM 715 C C . GLY A 1 94 ? 12.853 8.639 16.483 1.00 68.19 94 GLY A C 1
ATOM 716 O O . GLY A 1 94 ? 12.909 9.472 15.584 1.00 68.19 94 GLY A O 1
ATOM 717 N N . GLY A 1 95 ? 11.996 8.748 17.506 1.00 74.12 95 GLY A N 1
ATOM 718 C CA . GLY A 1 95 ? 11.015 9.836 17.650 1.00 74.12 95 GLY A CA 1
ATOM 719 C C . GLY A 1 95 ? 9.667 9.575 16.970 1.00 74.12 95 GLY A C 1
ATOM 720 O O . GLY A 1 95 ? 8.769 10.408 17.058 1.00 74.12 95 GLY A O 1
ATOM 721 N N . THR A 1 96 ? 9.499 8.411 16.343 1.00 78.56 96 THR A N 1
ATOM 722 C CA . THR A 1 96 ? 8.298 8.055 15.590 1.00 78.56 96 THR A CA 1
ATOM 723 C C . THR A 1 96 ? 7.478 6.998 16.310 1.00 78.56 96 THR A C 1
ATOM 725 O O . THR A 1 96 ? 7.971 5.922 16.649 1.00 78.56 96 THR A O 1
ATOM 728 N N . SER A 1 97 ? 6.205 7.315 16.518 1.00 83.62 97 SER A N 1
ATOM 729 C CA . SER A 1 97 ? 5.209 6.475 17.178 1.00 83.62 97 SER A CA 1
ATOM 730 C C . SER A 1 97 ? 4.604 5.472 16.195 1.00 83.62 97 SER A C 1
ATOM 732 O O . SER A 1 97 ? 3.805 5.835 15.333 1.00 83.62 97 SER A O 1
ATOM 734 N N . ILE A 1 98 ? 4.971 4.199 16.329 1.00 85.44 98 ILE A N 1
ATOM 735 C CA . ILE A 1 98 ? 4.484 3.107 15.484 1.00 85.44 98 ILE A CA 1
ATOM 736 C C . ILE A 1 98 ? 3.294 2.433 16.169 1.00 85.44 98 ILE A C 1
ATOM 738 O O . ILE A 1 98 ? 3.420 1.877 17.262 1.00 85.44 98 ILE A O 1
ATOM 742 N N . SER A 1 99 ? 2.130 2.480 15.518 1.00 90.62 99 SER A N 1
ATOM 743 C CA . SER A 1 99 ? 0.923 1.740 15.902 1.00 90.62 99 SER A CA 1
ATOM 744 C C . SER A 1 99 ? 0.696 0.540 14.975 1.00 90.62 99 SER A C 1
ATOM 746 O O . SER A 1 99 ? 1.348 0.397 13.935 1.00 90.62 99 SER A O 1
ATOM 748 N N . LEU A 1 100 ? -0.255 -0.328 15.332 1.00 89.38 100 LEU A N 1
ATOM 749 C CA . LEU A 1 100 ? -0.668 -1.438 14.465 1.00 89.38 100 LEU A CA 1
ATOM 750 C C . LEU A 1 100 ? -1.256 -0.933 13.137 1.00 89.38 100 LEU A C 1
ATOM 752 O O . LEU A 1 100 ? -1.006 -1.532 12.090 1.00 89.38 100 LEU A O 1
ATOM 756 N N . PHE A 1 101 ? -1.949 0.211 13.159 1.00 90.00 101 PHE A N 1
ATOM 757 C CA . PHE A 1 101 ? -2.404 0.880 11.943 1.00 90.00 101 PHE A CA 1
ATOM 758 C C . PHE A 1 101 ? -1.231 1.343 11.081 1.00 90.00 101 PHE A C 1
ATOM 760 O O . PHE A 1 101 ? -1.220 1.041 9.890 1.00 90.00 101 PHE A O 1
ATOM 767 N N . SER A 1 102 ? -0.210 1.985 11.662 1.00 90.25 102 SER A N 1
ATOM 768 C CA . SER A 1 102 ? 0.991 2.388 10.916 1.00 90.25 102 SER A CA 1
ATOM 769 C C . SER A 1 102 ? 1.634 1.190 10.218 1.00 90.25 102 SER A C 1
ATOM 771 O O . SER A 1 102 ? 1.932 1.250 9.028 1.00 90.25 102 SER A O 1
ATOM 773 N N . LEU A 1 103 ? 1.779 0.066 10.924 1.00 90.56 103 LEU A N 1
ATOM 774 C CA . LEU A 1 103 ? 2.358 -1.146 10.352 1.00 90.56 103 LEU A CA 1
ATOM 775 C C . LEU A 1 103 ? 1.504 -1.707 9.202 1.00 90.56 103 LEU A C 1
ATOM 777 O O . LEU A 1 103 ? 2.037 -2.035 8.142 1.00 90.56 103 LEU A O 1
ATOM 781 N N . SER A 1 104 ? 0.180 -1.764 9.375 1.00 92.25 104 SER A N 1
ATOM 782 C CA . SER A 1 104 ? -0.735 -2.194 8.310 1.00 92.25 104 SER A CA 1
ATOM 783 C C . SER A 1 104 ? -0.669 -1.280 7.078 1.00 92.25 104 SER A C 1
ATOM 785 O O . SER A 1 104 ? -0.625 -1.775 5.951 1.00 92.25 104 SER A O 1
ATOM 787 N N . THR A 1 105 ? -0.546 0.037 7.277 1.00 92.31 105 THR A N 1
ATOM 788 C CA . THR A 1 105 ? -0.357 1.028 6.209 1.00 92.31 105 THR A CA 1
ATOM 789 C C . THR A 1 105 ? 0.963 0.821 5.479 1.00 92.31 105 THR A C 1
ATOM 791 O O . THR A 1 105 ? 0.986 0.833 4.250 1.00 92.31 105 THR A O 1
ATOM 794 N N . PHE A 1 106 ? 2.053 0.555 6.200 1.00 93.81 106 PHE A N 1
ATOM 795 C CA . PHE A 1 106 ? 3.345 0.260 5.584 1.00 93.81 106 PHE A CA 1
ATOM 796 C C . PHE A 1 106 ? 3.286 -0.971 4.677 1.00 93.81 106 PHE A C 1
ATOM 798 O O . PHE A 1 106 ? 3.738 -0.913 3.531 1.00 93.81 106 PHE A O 1
ATOM 805 N N . PHE A 1 107 ? 2.697 -2.073 5.150 1.00 94.50 107 PHE A N 1
ATOM 806 C CA . PHE A 1 107 ? 2.544 -3.278 4.333 1.00 94.50 107 PHE A CA 1
ATOM 807 C C . PHE A 1 107 ? 1.618 -3.051 3.134 1.00 94.50 107 PHE A C 1
ATOM 809 O O . PHE A 1 107 ? 1.916 -3.531 2.040 1.00 94.50 107 PHE A O 1
ATOM 816 N N . ALA A 1 108 ? 0.541 -2.279 3.303 1.00 94.88 108 ALA A N 1
ATOM 817 C CA . ALA A 1 108 ? -0.362 -1.913 2.215 1.00 94.88 108 ALA A CA 1
ATOM 818 C C . ALA A 1 108 ? 0.353 -1.124 1.110 1.00 94.88 108 ALA A C 1
ATOM 820 O O . ALA A 1 108 ? 0.266 -1.481 -0.067 1.00 94.88 108 ALA A O 1
ATOM 821 N N . LEU A 1 109 ? 1.102 -0.087 1.491 1.00 96.00 109 LEU A N 1
ATOM 822 C CA . LEU A 1 109 ? 1.871 0.728 0.553 1.00 96.00 109 LEU A CA 1
ATOM 823 C C . LEU A 1 109 ? 2.994 -0.076 -0.101 1.00 96.00 109 LEU A C 1
ATOM 825 O O . LEU A 1 109 ? 3.178 0.015 -1.310 1.00 96.00 109 LEU A O 1
ATOM 829 N N . SER A 1 110 ? 3.693 -0.919 0.659 1.00 96.38 110 SER A N 1
ATOM 830 C CA . SER A 1 110 ? 4.738 -1.794 0.116 1.00 96.38 110 SER A CA 1
ATOM 831 C C . SER A 1 110 ? 4.176 -2.758 -0.932 1.00 96.38 110 SER A C 1
ATOM 833 O O . SER A 1 110 ? 4.765 -2.927 -1.997 1.00 96.38 110 SER A O 1
ATOM 835 N N . ALA A 1 111 ? 3.006 -3.353 -0.679 1.00 95.06 111 ALA A N 1
ATOM 836 C CA . ALA A 1 111 ? 2.340 -4.224 -1.643 1.00 95.06 111 ALA A CA 1
ATOM 837 C C . ALA A 1 111 ? 1.919 -3.463 -2.913 1.00 95.06 111 ALA A C 1
ATOM 839 O O . ALA A 1 111 ? 2.108 -3.967 -4.022 1.00 95.06 111 ALA A O 1
ATOM 840 N N . LEU A 1 112 ? 1.408 -2.236 -2.761 1.00 95.25 112 LEU A N 1
ATOM 841 C CA . LEU A 1 112 ? 1.074 -1.362 -3.886 1.00 95.25 112 LEU A CA 1
ATOM 842 C C . LEU A 1 112 ? 2.312 -1.026 -4.727 1.00 95.25 112 LEU A C 1
ATOM 844 O O . LEU A 1 112 ? 2.253 -1.112 -5.950 1.00 95.25 112 LEU A O 1
ATOM 848 N N . VAL A 1 113 ? 3.431 -0.687 -4.084 1.00 97.19 113 VAL A N 1
ATOM 849 C CA . VAL A 1 113 ? 4.703 -0.391 -4.757 1.00 97.19 113 VAL A CA 1
ATOM 850 C C . VAL A 1 113 ? 5.230 -1.624 -5.488 1.00 97.19 113 VAL A C 1
ATOM 852 O O . VAL A 1 113 ? 5.609 -1.518 -6.648 1.00 97.19 113 VAL A O 1
ATOM 855 N N . LEU A 1 114 ? 5.215 -2.804 -4.860 1.00 95.62 114 LEU A N 1
ATOM 856 C CA . LEU A 1 114 ? 5.673 -4.049 -5.486 1.00 95.62 114 LEU A CA 1
ATOM 857 C C . LEU A 1 114 ? 4.908 -4.351 -6.777 1.00 95.62 114 LEU A C 1
ATOM 859 O O . LEU A 1 114 ? 5.517 -4.603 -7.816 1.00 95.62 114 LEU A O 1
ATOM 863 N N . VAL A 1 115 ? 3.577 -4.298 -6.719 1.00 94.06 115 VAL A N 1
ATOM 864 C CA . VAL A 1 115 ? 2.716 -4.520 -7.886 1.00 94.06 115 VAL A CA 1
ATOM 865 C C . VAL A 1 115 ? 2.915 -3.414 -8.923 1.00 94.06 115 VAL A C 1
ATOM 867 O O . VAL A 1 115 ? 3.117 -3.700 -10.102 1.00 94.06 115 VAL A O 1
ATOM 870 N N . GLY A 1 116 ? 2.863 -2.152 -8.493 1.00 94.25 116 GLY A N 1
ATOM 871 C CA . GLY A 1 116 ? 2.948 -0.992 -9.376 1.00 94.25 116 GLY A CA 1
ATOM 872 C C . GLY A 1 116 ? 4.260 -0.954 -10.151 1.00 94.25 116 GLY A C 1
ATOM 873 O O . GLY A 1 116 ? 4.248 -0.755 -11.364 1.00 94.25 116 GLY A O 1
ATOM 874 N N . SER A 1 117 ? 5.379 -1.234 -9.483 1.00 96.19 117 SER A N 1
ATOM 875 C CA . SER A 1 117 ? 6.699 -1.299 -10.110 1.00 96.19 117 SER A CA 1
ATOM 876 C C . SER A 1 117 ? 6.800 -2.430 -11.130 1.00 96.19 117 SER A C 1
ATOM 878 O O . SER A 1 117 ? 7.418 -2.232 -12.176 1.00 96.19 117 SER A O 1
ATOM 880 N N . GLN A 1 118 ? 6.204 -3.605 -10.870 1.00 93.25 118 GLN A N 1
ATOM 881 C CA . GLN A 1 118 ? 6.208 -4.712 -11.839 1.00 93.25 118 GLN A CA 1
ATOM 882 C C . GLN A 1 118 ? 5.433 -4.352 -13.107 1.00 93.25 118 GLN A C 1
ATOM 884 O O . GLN A 1 118 ? 5.973 -4.460 -14.210 1.00 93.25 118 GLN A O 1
ATOM 889 N N . ILE A 1 119 ? 4.212 -3.835 -12.946 1.00 93.19 119 ILE A N 1
ATOM 890 C CA . ILE A 1 119 ? 3.368 -3.413 -14.069 1.00 93.19 119 ILE A CA 1
ATOM 891 C C . ILE A 1 119 ? 4.056 -2.296 -14.860 1.00 93.19 119 ILE A C 1
ATOM 893 O O . ILE A 1 119 ? 4.093 -2.345 -16.088 1.00 93.19 119 ILE A O 1
ATOM 897 N N . ALA A 1 120 ? 4.637 -1.305 -14.178 1.00 94.31 120 ALA A N 1
ATOM 898 C CA . ALA A 1 120 ? 5.324 -0.188 -14.818 1.00 94.31 120 ALA A CA 1
ATOM 899 C C . ALA A 1 120 ? 6.578 -0.633 -15.587 1.00 94.31 120 ALA A C 1
ATOM 901 O O . ALA A 1 120 ? 6.755 -0.242 -16.741 1.00 94.31 120 ALA A O 1
ATOM 902 N N . GLY A 1 121 ? 7.420 -1.486 -14.993 1.00 92.94 121 GLY A N 1
ATOM 903 C CA . GLY A 1 121 ? 8.599 -2.036 -15.666 1.00 92.94 121 GLY A CA 1
ATOM 904 C C . GLY A 1 121 ? 8.228 -2.813 -16.931 1.00 92.94 121 GLY A C 1
ATOM 905 O O . GLY A 1 121 ? 8.842 -2.618 -17.984 1.00 92.94 121 GLY A O 1
ATOM 906 N N . ARG A 1 122 ? 7.161 -3.623 -16.867 1.00 91.06 122 ARG A N 1
ATOM 907 C CA . ARG A 1 122 ? 6.641 -4.342 -18.038 1.00 91.06 122 ARG A CA 1
ATOM 908 C C . ARG A 1 122 ? 6.041 -3.396 -19.078 1.00 91.06 122 ARG A C 1
ATOM 910 O O . ARG A 1 122 ? 6.300 -3.560 -20.266 1.00 91.06 122 ARG A O 1
ATOM 917 N N . ALA A 1 123 ? 5.283 -2.385 -18.657 1.00 90.88 123 ALA A N 1
ATOM 918 C CA . ALA A 1 123 ? 4.711 -1.385 -19.557 1.00 90.88 123 ALA A CA 1
ATOM 919 C C . ALA A 1 123 ? 5.797 -0.657 -20.363 1.00 90.88 123 ALA A C 1
ATOM 921 O O . ALA A 1 123 ? 5.652 -0.480 -21.575 1.00 90.88 123 ALA A O 1
ATOM 922 N N . VAL A 1 124 ? 6.901 -0.279 -19.709 1.00 91.94 124 VAL A N 1
ATOM 923 C CA . VAL A 1 124 ? 8.052 0.348 -20.371 1.00 91.94 124 VAL A CA 1
ATOM 924 C C . VAL A 1 124 ? 8.693 -0.616 -21.368 1.00 91.94 124 VAL A C 1
ATOM 926 O O . VAL A 1 124 ? 8.860 -0.248 -22.531 1.00 91.94 124 VAL A O 1
ATOM 929 N N . ALA A 1 125 ? 8.969 -1.860 -20.967 1.00 89.00 125 ALA A N 1
ATOM 930 C CA . ALA A 1 125 ? 9.548 -2.862 -21.864 1.00 89.00 125 ALA A CA 1
ATOM 931 C C . ALA A 1 125 ? 8.668 -3.105 -23.109 1.00 89.00 125 ALA A C 1
ATOM 933 O O . ALA A 1 125 ? 9.160 -3.060 -24.237 1.00 89.00 125 ALA A O 1
ATOM 934 N N . ASN A 1 126 ? 7.354 -3.265 -22.918 1.00 86.19 126 ASN A N 1
ATOM 935 C CA . ASN A 1 126 ? 6.381 -3.498 -23.991 1.00 86.19 126 ASN A CA 1
ATOM 936 C C . ASN A 1 126 ? 6.221 -2.291 -24.926 1.00 86.19 126 ASN A C 1
ATOM 938 O O . ASN A 1 126 ? 6.034 -2.443 -26.133 1.00 86.19 126 ASN A O 1
ATOM 942 N N . THR A 1 127 ? 6.309 -1.073 -24.392 1.00 85.44 127 THR A N 1
ATOM 943 C CA . THR A 1 127 ? 6.249 0.143 -25.215 1.00 85.44 127 THR A CA 1
ATOM 944 C C . THR A 1 127 ? 7.475 0.248 -26.121 1.00 85.44 127 THR A C 1
ATOM 946 O O . THR A 1 127 ? 7.344 0.611 -27.291 1.00 85.44 127 THR A O 1
ATOM 949 N N . LEU A 1 128 ? 8.655 -0.113 -25.608 1.00 83.31 128 LEU A N 1
ATOM 950 C CA . LEU A 1 128 ? 9.894 -0.149 -26.385 1.00 83.31 128 LEU A CA 1
ATOM 951 C C . LEU A 1 128 ? 9.879 -1.264 -27.441 1.00 83.31 128 LEU A C 1
ATOM 953 O O . LEU A 1 128 ? 10.348 -1.033 -28.553 1.00 83.31 128 LEU A O 1
ATOM 957 N N . LEU A 1 129 ? 9.272 -2.419 -27.134 1.00 71.25 129 LEU A N 1
ATOM 958 C CA . LEU A 1 129 ? 9.024 -3.514 -28.085 1.00 71.25 129 LEU A CA 1
ATOM 959 C C . LEU A 1 129 ? 8.243 -3.056 -29.324 1.00 71.25 129 LEU A C 1
ATOM 961 O O . LEU A 1 129 ? 8.600 -3.420 -30.440 1.00 71.25 129 LEU A O 1
ATOM 965 N N . ASN A 1 130 ? 7.212 -2.231 -29.131 1.00 69.75 130 ASN A N 1
ATOM 966 C CA . ASN A 1 130 ? 6.317 -1.810 -30.210 1.00 69.75 130 ASN A CA 1
ATOM 967 C C . ASN A 1 130 ? 6.820 -0.605 -31.017 1.00 69.75 130 ASN A C 1
ATOM 969 O O . ASN A 1 130 ? 6.285 -0.336 -32.091 1.00 69.75 130 ASN A O 1
ATOM 973 N N . LYS A 1 131 ? 7.784 0.166 -30.496 1.00 68.75 131 LYS A N 1
ATOM 974 C CA . LYS A 1 131 ? 8.163 1.466 -31.081 1.00 68.75 131 LYS A CA 1
ATOM 975 C C . LYS A 1 131 ? 9.633 1.610 -31.462 1.00 68.75 131 LYS A C 1
ATOM 977 O O . LYS A 1 131 ? 9.941 2.503 -32.245 1.00 68.75 131 LYS A O 1
ATOM 982 N N . ALA A 1 132 ? 10.539 0.795 -30.925 1.00 65.50 132 ALA A N 1
ATOM 983 C CA . ALA A 1 132 ? 11.973 1.025 -31.074 1.00 65.50 132 ALA A CA 1
ATOM 984 C C . ALA A 1 132 ? 12.718 -0.224 -31.557 1.00 65.50 132 ALA A C 1
ATOM 986 O O . ALA A 1 132 ? 12.489 -1.311 -31.045 1.00 65.50 132 ALA A O 1
ATOM 987 N N . HIS A 1 133 ? 13.678 -0.071 -32.473 1.00 73.38 133 HIS A N 1
ATOM 988 C CA . HIS A 1 133 ? 14.557 -1.142 -32.982 1.00 73.38 133 HIS A CA 1
ATOM 989 C C . HIS A 1 133 ? 15.604 -1.635 -31.953 1.00 73.38 133 HIS A C 1
ATOM 991 O O . HIS A 1 133 ? 16.659 -2.125 -32.330 1.00 73.38 133 HIS A O 1
ATOM 997 N N . PHE A 1 134 ? 15.359 -1.475 -30.649 1.00 78.06 134 PHE A N 1
ATOM 998 C CA . PHE A 1 134 ? 16.293 -1.932 -29.618 1.00 78.06 134 PHE A CA 1
ATOM 999 C C . PHE A 1 134 ? 16.380 -3.457 -29.566 1.00 78.06 134 PHE A C 1
ATOM 1001 O O . PHE A 1 134 ? 15.357 -4.129 -29.686 1.00 78.06 134 PHE A O 1
ATOM 1008 N N . ASP A 1 135 ? 17.570 -3.983 -29.287 1.00 83.94 135 ASP A N 1
ATOM 1009 C CA . ASP A 1 135 ? 17.760 -5.408 -29.024 1.00 83.94 135 ASP A CA 1
ATOM 1010 C C . ASP A 1 135 ? 16.966 -5.861 -27.792 1.00 83.94 135 ASP A C 1
ATOM 1012 O O . ASP A 1 135 ? 16.783 -5.115 -26.823 1.00 83.94 135 ASP A O 1
ATOM 1016 N N . GLU A 1 136 ? 16.511 -7.113 -27.806 1.00 84.00 136 GLU A N 1
ATOM 1017 C CA . GLU A 1 136 ? 15.686 -7.704 -26.746 1.00 84.00 136 GLU A CA 1
ATOM 1018 C C . GLU A 1 136 ? 16.349 -7.613 -25.360 1.00 84.00 136 GLU A C 1
ATOM 1020 O O . GLU A 1 136 ? 15.692 -7.265 -24.374 1.00 84.00 136 GLU A O 1
ATOM 1025 N N . GLY A 1 137 ? 17.672 -7.802 -25.300 1.00 86.00 137 GLY A N 1
ATOM 1026 C CA . GLY A 1 137 ? 18.454 -7.659 -24.070 1.00 86.00 137 GLY A CA 1
ATOM 1027 C C . GLY A 1 137 ? 18.428 -6.239 -23.495 1.00 86.00 137 GLY A C 1
ATOM 1028 O O . GLY A 1 137 ? 18.249 -6.066 -22.287 1.00 86.00 137 GLY A O 1
ATOM 1029 N N . LEU A 1 138 ? 18.529 -5.209 -24.345 1.00 88.56 138 LEU A N 1
ATOM 1030 C CA . LEU A 1 138 ? 18.488 -3.810 -23.908 1.00 88.56 138 LEU A CA 1
ATOM 1031 C C . LEU A 1 138 ? 17.099 -3.433 -23.379 1.00 88.56 138 LEU A C 1
ATOM 1033 O O . LEU A 1 138 ? 16.976 -2.746 -22.366 1.00 88.56 138 LEU A O 1
ATOM 1037 N N . ARG A 1 139 ? 16.038 -3.928 -24.022 1.00 87.62 139 ARG A N 1
ATOM 1038 C CA . ARG A 1 139 ? 14.653 -3.696 -23.583 1.00 87.62 139 ARG A CA 1
ATOM 1039 C C . ARG A 1 139 ? 14.377 -4.329 -22.223 1.00 87.62 139 ARG A C 1
ATOM 1041 O O . ARG A 1 139 ? 13.808 -3.670 -21.351 1.00 87.62 139 ARG A O 1
ATOM 1048 N N . TYR A 1 140 ? 14.806 -5.579 -22.031 1.00 88.88 140 TYR A N 1
ATOM 1049 C CA . TYR A 1 140 ? 14.694 -6.264 -20.744 1.00 88.88 140 TYR A CA 1
ATOM 1050 C C . TYR A 1 140 ? 15.457 -5.509 -19.650 1.00 88.88 140 TYR A C 1
ATOM 1052 O O . TYR A 1 140 ? 14.911 -5.271 -18.570 1.00 88.88 140 TYR A O 1
ATOM 1060 N N . ALA A 1 141 ? 16.680 -5.060 -19.947 1.00 92.12 141 ALA A N 1
ATOM 1061 C CA . ALA A 1 141 ? 17.480 -4.270 -19.020 1.00 92.12 141 ALA A CA 1
ATOM 1062 C C . ALA A 1 141 ? 16.772 -2.967 -18.617 1.00 92.12 141 ALA A C 1
ATOM 1064 O O . ALA A 1 141 ? 16.646 -2.698 -17.423 1.00 92.12 141 ALA A O 1
ATOM 1065 N N . ILE A 1 142 ? 16.238 -2.197 -19.574 1.00 92.62 142 ILE A N 1
ATOM 1066 C CA . ILE A 1 142 ? 15.519 -0.946 -19.282 1.00 92.62 142 ILE A CA 1
ATOM 1067 C C . ILE A 1 142 ? 14.289 -1.212 -18.410 1.00 92.62 142 ILE A C 1
ATOM 1069 O O . ILE A 1 142 ? 14.135 -0.570 -17.372 1.00 92.62 142 ILE A O 1
ATOM 1073 N N . GLY A 1 143 ? 13.446 -2.186 -18.771 1.00 93.62 143 GLY A N 1
ATOM 1074 C CA . GLY A 1 143 ? 12.270 -2.535 -17.969 1.00 93.62 143 GLY A CA 1
ATOM 1075 C C . GLY A 1 143 ? 12.638 -2.952 -16.543 1.00 93.62 143 GLY A C 1
ATOM 1076 O O . GLY A 1 143 ? 11.970 -2.571 -15.578 1.00 93.62 143 GLY A O 1
ATOM 1077 N N . ARG A 1 144 ? 13.751 -3.679 -16.384 1.00 94.69 144 ARG A N 1
ATOM 1078 C CA . ARG A 1 144 ? 14.249 -4.102 -15.074 1.00 94.69 144 ARG A CA 1
ATOM 1079 C C . ARG A 1 144 ? 14.821 -2.944 -14.255 1.00 94.69 144 ARG A C 1
ATOM 1081 O O . ARG A 1 144 ? 14.567 -2.876 -13.054 1.00 94.69 144 ARG A O 1
ATOM 1088 N N . ILE A 1 145 ? 15.536 -2.019 -14.889 1.00 94.50 145 ILE A N 1
ATOM 1089 C CA . ILE A 1 145 ? 16.016 -0.790 -14.248 1.00 94.50 145 ILE A CA 1
ATOM 1090 C C . ILE A 1 145 ? 14.823 0.047 -13.780 1.00 94.50 145 ILE A C 1
ATOM 1092 O O . ILE A 1 145 ? 14.787 0.447 -12.619 1.00 94.50 145 ILE A O 1
ATOM 1096 N N . THR A 1 146 ? 13.806 0.242 -14.629 1.00 95.81 146 THR A N 1
ATOM 1097 C CA . THR A 1 146 ? 12.569 0.942 -14.251 1.00 95.81 146 THR A CA 1
ATOM 1098 C C . THR A 1 146 ? 11.912 0.297 -13.032 1.00 95.81 146 THR A C 1
ATOM 1100 O O . THR A 1 146 ? 11.570 1.006 -12.086 1.00 95.81 146 THR A O 1
ATOM 1103 N N . TYR A 1 147 ? 11.787 -1.036 -13.016 1.00 95.94 147 TYR A N 1
ATOM 1104 C CA . TYR A 1 147 ? 11.259 -1.770 -11.865 1.00 95.94 147 TYR A CA 1
ATOM 1105 C C . TYR A 1 147 ? 12.030 -1.449 -10.578 1.00 95.94 147 TYR A C 1
ATOM 1107 O O . TYR A 1 147 ? 11.417 -1.088 -9.576 1.00 95.94 147 TYR A O 1
ATOM 1115 N N . TYR A 1 148 ? 13.364 -1.546 -10.592 1.00 95.56 148 TYR A N 1
ATOM 1116 C CA . TYR A 1 148 ? 14.169 -1.322 -9.391 1.00 95.56 148 TYR A CA 1
ATOM 1117 C C . TYR A 1 148 ? 14.152 0.134 -8.923 1.00 95.56 148 TYR A C 1
ATOM 1119 O O . TYR A 1 148 ? 14.064 0.375 -7.720 1.00 95.56 148 TYR A O 1
ATOM 1127 N N . VAL A 1 149 ? 14.178 1.101 -9.843 1.00 94.81 149 VAL A N 1
ATOM 1128 C CA . VAL A 1 149 ? 14.098 2.528 -9.499 1.00 94.81 149 VAL A CA 1
ATOM 1129 C C . VAL A 1 149 ? 12.768 2.841 -8.812 1.00 94.81 149 VAL A C 1
ATOM 1131 O O . VAL A 1 149 ? 12.757 3.451 -7.741 1.00 94.81 149 VAL A O 1
ATOM 1134 N N . LEU A 1 150 ? 11.648 2.382 -9.378 1.00 97.50 150 LEU A N 1
ATOM 1135 C CA . LEU A 1 150 ? 10.322 2.582 -8.788 1.00 97.50 150 LEU A CA 1
ATOM 1136 C C . LEU A 1 150 ? 10.162 1.823 -7.468 1.00 97.50 150 LEU A C 1
ATOM 1138 O O . LEU A 1 150 ? 9.590 2.352 -6.518 1.00 97.50 150 LEU A O 1
ATOM 1142 N N . LEU A 1 151 ? 10.705 0.606 -7.377 1.00 97.06 151 LEU A N 1
ATOM 1143 C CA . LEU A 1 151 ? 10.669 -0.192 -6.156 1.00 97.06 151 LEU A CA 1
ATOM 1144 C C . LEU A 1 151 ? 11.403 0.514 -5.014 1.00 97.06 151 LEU A C 1
ATOM 1146 O O . LEU A 1 151 ? 10.834 0.683 -3.941 1.00 97.06 151 LEU A O 1
ATOM 1150 N N . VAL A 1 152 ? 12.650 0.935 -5.236 1.00 94.50 152 VAL A N 1
ATOM 1151 C CA . VAL A 1 152 ? 13.466 1.576 -4.196 1.00 94.50 152 VAL A CA 1
ATOM 1152 C C . VAL A 1 152 ? 12.833 2.894 -3.761 1.00 94.50 152 VAL A C 1
ATOM 1154 O O . VAL A 1 152 ? 12.598 3.094 -2.571 1.00 94.50 152 VAL A O 1
ATOM 1157 N N . THR A 1 153 ? 12.485 3.765 -4.709 1.00 94.62 153 THR A N 1
ATOM 1158 C CA . THR A 1 153 ? 11.886 5.073 -4.392 1.00 94.62 153 THR A CA 1
ATOM 1159 C C . THR A 1 153 ? 10.515 4.937 -3.722 1.00 94.62 153 THR A C 1
ATOM 1161 O O . THR A 1 153 ? 10.241 5.623 -2.737 1.00 94.62 153 THR A O 1
ATOM 1164 N N . GLY A 1 154 ? 9.675 4.002 -4.176 1.00 95.81 154 GLY A N 1
ATOM 1165 C CA . GLY A 1 154 ? 8.374 3.725 -3.571 1.00 95.81 154 GLY A CA 1
ATOM 1166 C C . GLY A 1 154 ? 8.472 3.134 -2.162 1.00 95.81 154 GLY A C 1
ATOM 1167 O O . GLY A 1 154 ? 7.726 3.546 -1.277 1.00 95.81 154 GLY A O 1
ATOM 1168 N N . MET A 1 155 ? 9.416 2.220 -1.912 1.00 95.44 155 MET A N 1
ATOM 1169 C CA . MET A 1 155 ? 9.642 1.659 -0.572 1.00 95.44 155 MET A CA 1
ATOM 1170 C C . MET A 1 155 ? 10.152 2.721 0.405 1.00 95.44 155 MET A C 1
ATOM 1172 O O . MET A 1 155 ? 9.736 2.749 1.563 1.00 95.44 155 MET A O 1
ATOM 1176 N N . MET A 1 156 ? 11.002 3.638 -0.064 1.00 93.81 156 MET A N 1
ATOM 1177 C CA . MET A 1 156 ? 11.428 4.790 0.730 1.00 93.81 156 MET A CA 1
ATOM 1178 C C . MET A 1 156 ? 10.241 5.694 1.082 1.00 93.81 156 MET A C 1
ATOM 1180 O O . MET A 1 156 ? 10.064 6.046 2.247 1.00 93.81 156 MET A O 1
ATOM 1184 N N . ALA A 1 157 ? 9.378 6.006 0.112 1.00 93.75 157 ALA A N 1
ATOM 1185 C CA . ALA A 1 157 ? 8.162 6.768 0.377 1.00 93.75 157 ALA A CA 1
ATOM 1186 C C . ALA A 1 157 ? 7.255 6.055 1.398 1.00 93.75 157 ALA A C 1
ATOM 1188 O O . ALA A 1 157 ? 6.796 6.684 2.350 1.00 93.75 157 ALA A O 1
ATOM 1189 N N . ALA A 1 158 ? 7.060 4.736 1.267 1.00 94.56 158 ALA A N 1
ATOM 1190 C CA . ALA A 1 158 ? 6.267 3.938 2.203 1.00 94.56 158 ALA A CA 1
ATOM 1191 C C . ALA A 1 158 ? 6.824 4.000 3.637 1.00 94.56 158 ALA A C 1
ATOM 1193 O O . ALA A 1 158 ? 6.067 4.231 4.579 1.00 94.56 158 ALA A O 1
ATOM 1194 N N . LEU A 1 159 ? 8.140 3.870 3.816 1.00 91.81 159 LEU A N 1
ATOM 1195 C CA . LEU A 1 159 ? 8.793 4.026 5.123 1.00 91.81 159 LEU A CA 1
ATOM 1196 C C . LEU A 1 159 ? 8.612 5.441 5.694 1.00 91.81 159 LEU A C 1
ATOM 1198 O O . LEU A 1 159 ? 8.356 5.604 6.886 1.00 91.81 159 LEU A O 1
ATOM 1202 N N . GLN A 1 160 ? 8.685 6.471 4.853 1.00 90.56 160 GLN A N 1
ATOM 1203 C CA . GLN A 1 160 ? 8.495 7.848 5.297 1.00 90.56 160 GLN A CA 1
ATOM 1204 C C . GLN A 1 160 ? 7.052 8.123 5.748 1.00 90.56 160 GLN A C 1
ATOM 1206 O O . GLN A 1 160 ? 6.857 8.871 6.704 1.00 90.56 160 GLN A O 1
ATOM 1211 N N . THR A 1 161 ? 6.042 7.485 5.134 1.00 89.44 161 THR A N 1
ATOM 1212 C CA . THR A 1 161 ? 4.632 7.651 5.554 1.00 89.44 161 THR A CA 1
ATOM 1213 C C . THR A 1 161 ? 4.364 7.189 6.984 1.00 89.44 161 THR A C 1
ATOM 1215 O O . THR A 1 161 ? 3.512 7.759 7.660 1.00 89.44 161 THR A O 1
ATOM 1218 N N . ILE A 1 162 ? 5.111 6.194 7.470 1.00 89.19 162 ILE A N 1
ATOM 1219 C CA . ILE A 1 162 ? 5.024 5.735 8.861 1.00 89.19 162 ILE A CA 1
ATOM 1220 C C . ILE A 1 162 ? 5.984 6.481 9.788 1.00 89.19 162 ILE A C 1
ATOM 1222 O O . ILE A 1 162 ? 6.132 6.085 10.937 1.00 89.19 162 ILE A O 1
ATOM 1226 N N . GLY A 1 163 ? 6.619 7.549 9.293 1.00 85.12 163 GLY A N 1
ATOM 1227 C CA . GLY A 1 163 ? 7.484 8.462 10.033 1.00 85.12 163 GLY A CA 1
ATOM 1228 C C . GLY A 1 163 ? 8.936 8.006 10.178 1.00 85.12 163 GLY A C 1
ATOM 1229 O O . GLY A 1 163 ? 9.667 8.578 10.984 1.00 85.12 163 GLY A O 1
ATOM 1230 N N . VAL A 1 164 ? 9.394 6.995 9.435 1.00 86.69 164 VAL A N 1
ATOM 1231 C CA . VAL A 1 164 ? 10.815 6.614 9.453 1.00 86.69 164 VAL A CA 1
ATOM 1232 C C . VAL A 1 164 ? 11.637 7.697 8.755 1.00 86.69 164 VAL A C 1
ATOM 1234 O O . VAL A 1 164 ? 11.392 8.046 7.599 1.00 86.69 164 VAL A O 1
ATOM 1237 N N . GLN A 1 165 ? 12.640 8.227 9.454 1.00 86.12 165 GLN A N 1
ATOM 1238 C CA . GLN A 1 165 ? 13.543 9.236 8.909 1.00 86.12 165 GLN A CA 1
ATOM 1239 C C . GLN A 1 165 ? 14.623 8.568 8.055 1.00 86.12 165 GLN A C 1
ATOM 1241 O O . GLN A 1 165 ? 15.523 7.908 8.566 1.00 86.12 165 GLN A O 1
ATOM 1246 N N . LEU A 1 166 ? 14.542 8.756 6.738 1.00 87.19 166 LEU A N 1
ATOM 1247 C CA . LEU A 1 166 ? 15.465 8.138 5.780 1.00 87.19 166 LEU A CA 1
ATOM 1248 C C . LEU A 1 166 ? 16.654 9.020 5.392 1.00 87.19 166 LEU A C 1
ATOM 1250 O O . LEU A 1 166 ? 17.466 8.583 4.585 1.00 87.19 166 LEU A O 1
ATOM 1254 N N . GLY A 1 167 ? 16.776 10.236 5.937 1.00 87.44 167 GLY A N 1
ATOM 1255 C CA . GLY A 1 167 ? 17.719 11.257 5.456 1.00 87.44 167 GLY A CA 1
ATOM 1256 C C . GLY A 1 167 ? 19.134 10.728 5.194 1.00 87.44 167 GLY A C 1
ATOM 1257 O O . GLY A 1 167 ? 19.650 10.866 4.087 1.00 87.44 167 GLY A O 1
ATOM 1258 N N . SER A 1 168 ? 19.729 10.038 6.169 1.00 86.12 168 SER A N 1
ATOM 1259 C CA . SER A 1 168 ? 21.076 9.465 6.035 1.00 86.12 168 SER A CA 1
ATOM 1260 C C . SER A 1 168 ? 21.162 8.336 4.998 1.00 86.12 168 SER A C 1
ATOM 1262 O O . SER A 1 168 ? 22.152 8.244 4.276 1.00 86.12 168 SER A O 1
ATOM 1264 N N . ILE A 1 169 ? 20.124 7.500 4.884 1.00 89.00 169 ILE A N 1
ATOM 1265 C CA . ILE A 1 169 ? 20.063 6.399 3.909 1.00 89.00 169 ILE A CA 1
ATOM 1266 C C . ILE A 1 169 ? 19.927 6.958 2.490 1.00 89.00 169 ILE A C 1
ATOM 1268 O O . ILE A 1 169 ? 20.619 6.501 1.586 1.00 89.00 169 ILE A O 1
ATOM 1272 N N . THR A 1 170 ? 19.088 7.976 2.290 1.00 90.69 170 THR A N 1
ATOM 1273 C CA . THR A 1 170 ? 18.910 8.633 0.988 1.00 90.69 170 THR A CA 1
ATOM 1274 C C . THR A 1 170 ? 20.219 9.233 0.484 1.00 90.69 170 THR A C 1
ATOM 1276 O O . THR A 1 170 ? 20.564 9.051 -0.682 1.00 90.69 170 THR A O 1
ATOM 1279 N N . VAL A 1 171 ? 20.974 9.906 1.360 1.00 92.75 171 VAL A N 1
ATOM 1280 C CA . VAL A 1 171 ? 22.289 10.468 1.012 1.00 92.75 171 VAL A CA 1
ATOM 1281 C C . VAL A 1 171 ? 23.278 9.361 0.648 1.00 92.75 171 VAL A C 1
ATOM 1283 O O . VAL A 1 171 ? 23.960 9.473 -0.368 1.00 92.75 171 VAL A O 1
ATOM 1286 N N . LEU A 1 172 ? 23.321 8.271 1.422 1.00 92.62 172 LEU A N 1
ATOM 1287 C CA . LEU A 1 172 ? 24.177 7.118 1.132 1.00 92.62 172 LEU A CA 1
ATOM 1288 C C . LEU A 1 172 ? 23.850 6.495 -0.233 1.00 92.62 172 LEU A C 1
ATOM 1290 O O . LEU A 1 172 ? 24.752 6.276 -1.037 1.00 92.62 172 LEU A O 1
ATOM 1294 N N . ILE A 1 173 ? 22.570 6.243 -0.516 1.00 91.81 173 ILE A N 1
ATOM 1295 C CA . ILE A 1 173 ? 22.114 5.710 -1.809 1.00 91.81 173 ILE A CA 1
ATOM 1296 C C . ILE A 1 173 ? 22.484 6.672 -2.945 1.00 91.81 173 ILE A C 1
ATOM 1298 O O . ILE A 1 173 ? 22.947 6.224 -3.990 1.00 91.81 173 ILE A O 1
ATOM 1302 N N . GLY A 1 174 ? 22.334 7.985 -2.738 1.00 92.06 174 GLY A N 1
ATOM 1303 C CA . GLY A 1 174 ? 22.742 9.003 -3.706 1.00 92.06 174 GLY A CA 1
ATOM 1304 C C . GLY A 1 174 ? 24.242 8.962 -4.006 1.00 92.06 174 GLY A C 1
ATOM 1305 O O . GLY A 1 174 ? 24.632 8.919 -5.172 1.00 92.06 174 GLY A O 1
ATOM 1306 N N . ALA A 1 175 ? 25.083 8.898 -2.971 1.00 94.62 175 ALA A N 1
ATOM 1307 C CA . ALA A 1 175 ? 26.534 8.789 -3.117 1.00 94.62 175 ALA A CA 1
ATOM 1308 C C . ALA A 1 175 ? 26.949 7.489 -3.827 1.00 94.62 175 ALA A C 1
ATOM 1310 O O . ALA A 1 175 ? 27.788 7.520 -4.727 1.00 94.62 175 ALA A O 1
ATOM 1311 N N . LEU A 1 176 ? 26.325 6.358 -3.476 1.00 93.88 176 LEU A N 1
ATOM 1312 C CA . LEU A 1 176 ? 26.534 5.079 -4.159 1.00 93.88 176 LEU A CA 1
ATOM 1313 C C . LEU A 1 176 ? 26.118 5.152 -5.633 1.00 93.88 176 LEU A C 1
ATOM 1315 O O . LEU A 1 176 ? 26.860 4.687 -6.493 1.00 93.88 176 LEU A O 1
ATOM 1319 N N . GLY A 1 177 ? 24.976 5.769 -5.943 1.00 91.94 177 GLY A N 1
ATOM 1320 C CA . GLY A 1 177 ? 24.506 5.953 -7.317 1.00 91.94 177 GLY A CA 1
ATOM 1321 C C . GLY A 1 177 ? 25.476 6.775 -8.168 1.00 91.94 177 GLY A C 1
ATOM 1322 O O . GLY A 1 177 ? 25.793 6.384 -9.290 1.00 91.94 177 GLY A O 1
ATOM 1323 N N . VAL A 1 178 ? 26.009 7.868 -7.614 1.00 93.19 178 VAL A N 1
ATOM 1324 C CA . VAL A 1 178 ? 27.049 8.683 -8.264 1.00 93.19 178 VAL A CA 1
ATOM 1325 C C . VAL A 1 178 ? 28.339 7.879 -8.461 1.00 93.19 178 VAL A C 1
ATOM 1327 O O . VAL A 1 178 ? 28.908 7.901 -9.550 1.00 93.19 178 VAL A O 1
ATOM 1330 N N . GL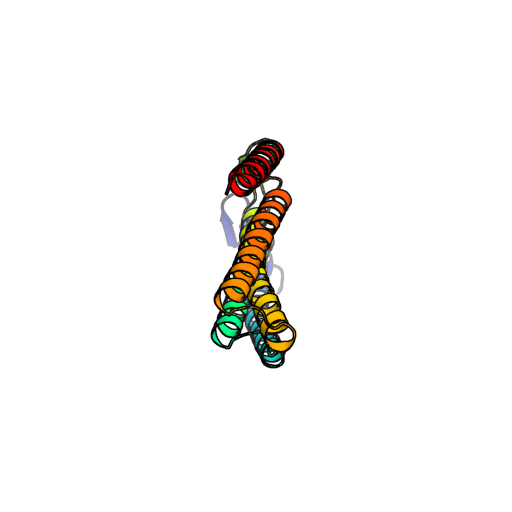Y A 1 179 ? 28.776 7.120 -7.449 1.00 92.88 179 GLY A N 1
ATOM 1331 C CA . GLY A 1 179 ? 29.962 6.263 -7.536 1.00 92.88 179 GLY A CA 1
ATOM 1332 C C . GLY A 1 179 ? 29.844 5.174 -8.607 1.00 92.88 179 GLY A C 1
ATOM 1333 O O . GLY A 1 179 ? 30.779 4.968 -9.377 1.00 92.88 179 GLY A O 1
ATOM 1334 N N . ILE A 1 180 ? 28.678 4.528 -8.714 1.00 92.06 180 ILE A N 1
ATOM 1335 C CA . ILE A 1 180 ? 28.380 3.567 -9.787 1.00 92.06 180 ILE A CA 1
ATOM 1336 C C . ILE A 1 180 ? 28.410 4.268 -11.150 1.00 92.06 180 ILE A C 1
ATOM 1338 O O . ILE A 1 180 ? 29.001 3.742 -12.089 1.00 92.06 180 ILE A O 1
ATOM 1342 N N . GLY A 1 181 ? 27.826 5.467 -11.256 1.00 89.88 181 GLY A N 1
ATOM 1343 C CA . GLY A 1 181 ? 27.841 6.268 -12.480 1.00 89.88 181 GLY A CA 1
ATOM 1344 C C . GLY A 1 181 ? 29.256 6.592 -12.964 1.00 89.88 181 GLY A C 1
ATOM 1345 O O . GLY A 1 181 ? 29.551 6.395 -14.139 1.00 89.88 181 GLY A O 1
ATOM 1346 N N . PHE A 1 182 ? 30.149 7.013 -12.065 1.00 93.56 182 PHE A N 1
ATOM 1347 C CA . PHE A 1 182 ? 31.560 7.232 -12.398 1.00 93.56 182 PHE A CA 1
ATOM 1348 C C . PHE A 1 182 ? 32.302 5.931 -12.740 1.00 93.56 182 PHE A C 1
ATOM 1350 O O . PHE A 1 182 ? 33.117 5.922 -13.657 1.00 93.56 182 PHE A O 1
ATOM 1357 N N . GLY A 1 183 ? 32.012 4.822 -12.052 1.00 90.19 183 GLY A N 1
ATOM 1358 C CA . GLY A 1 183 ? 32.633 3.522 -12.336 1.00 90.19 183 GLY A CA 1
ATOM 1359 C C . GLY A 1 183 ? 32.257 2.952 -13.708 1.00 90.19 183 GLY A C 1
ATOM 1360 O O . GLY A 1 183 ? 33.101 2.362 -14.376 1.00 90.19 183 GLY A O 1
ATOM 1361 N N . LEU A 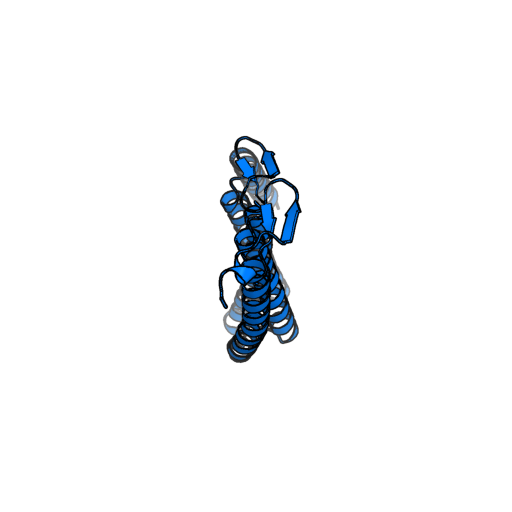1 184 ? 31.013 3.172 -14.148 1.00 90.88 184 LEU A N 1
ATOM 1362 C CA . LEU A 1 184 ? 30.520 2.738 -15.460 1.00 90.88 184 LEU A CA 1
ATOM 1363 C C . LEU A 1 184 ? 31.011 3.609 -16.623 1.00 90.88 184 LEU A C 1
ATOM 1365 O O . LEU A 1 184 ? 30.982 3.148 -17.754 1.00 90.88 184 LEU A O 1
ATOM 1369 N N . GLN A 1 185 ? 31.458 4.843 -16.372 1.00 90.56 185 GLN A N 1
ATOM 1370 C CA . GLN A 1 185 ? 32.052 5.704 -17.408 1.00 90.56 185 GLN A CA 1
ATOM 1371 C C . GLN A 1 185 ? 33.456 5.251 -17.830 1.00 90.56 185 GLN A C 1
ATOM 1373 O O . GLN A 1 185 ? 33.955 5.705 -18.856 1.00 90.56 185 GLN A O 1
ATOM 1378 N N . ASN A 1 186 ? 34.110 4.409 -17.025 1.00 75.88 186 ASN A N 1
ATOM 1379 C CA . ASN A 1 186 ? 35.499 3.996 -17.228 1.00 75.88 186 ASN A CA 1
ATOM 1380 C C . ASN A 1 186 ? 35.636 2.692 -18.043 1.00 75.88 186 ASN A C 1
ATOM 1382 O O . ASN A 1 186 ? 36.690 2.056 -18.013 1.00 75.88 186 ASN A O 1
ATOM 1386 N N . ILE A 1 187 ? 34.557 2.280 -18.715 1.00 67.62 187 ILE A N 1
ATOM 1387 C CA . ILE A 1 187 ? 34.420 1.071 -19.540 1.00 67.62 187 ILE A CA 1
ATOM 1388 C C . ILE A 1 187 ? 33.830 1.499 -20.883 1.00 67.62 187 ILE A C 1
ATOM 1390 O O . ILE A 1 187 ? 34.316 0.995 -21.918 1.00 67.62 187 ILE A O 1
#

Secondary structure (DSSP, 8-state):
--SGGGGS--EEETTEEEPHHHHHHHHHHHHHHHHHHHHHHHHHHHHHTT-TTS-HHHHHHHHHHHHHHHHHHHHHHHHHHTT--TTS-SEEETTEEE-HHHHHHHHHHHHHHHHHHHHHHHHHHHHHHHH----HHHHHHHHHHHHHHHHHHHHHHHHHHTT---HHHHHHHHHHHHHHHHHHTT-

Foldseek 3Di:
DPCVQQVDFPDADPNQTAGVVLVVVLVVLLVVLLVVLVVVLVVQLVVCVVPPLADPVLSVLVSVLSSVLSNQVSNLVSCVSSVNPQVFFPDADPNFGHGPVLVSQLVSQLSVLLSVLLSQLSVQLVVCVVPHPDDNVVSNVSSVVSSVVSNVVSNVVSCVVSPDDCPVVVVVVVVVVVVVVVVVVVD

Radius of gyration: 23.37 Å; chains: 1; bounding box: 73×25×65 Å

Sequence (187 aa):
MTLEFLQQELLKVGGVSFTPLGLLTALVSFVLVFVFAILVSRLLARGLSKVAIVEEGERYAISRIAYYLILIFGALACLEGLGIAIGRPFLTLGGTSISLFSLSTFFALSALVLVGSQIAGRAVANTLLNKAHFDEGLRYAIGRITYYVLLVTGMMAALQTIGVQLGSITVLIGALGVGIGFGLQNI

pLDDT: mean 88.63, std 7.98, range [53.03, 97.62]